Protein AF-A0A0N5C3X7-F1 (afdb_monomer)

Nearest PDB structures (foldseek):
  5a9j-assembly3_C  TM=7.047E-01  e=4.413E-10  Homo sapiens
  5a9j-assembly4_D  TM=6.965E-01  e=5.074E-10  Homo sapiens
  5a9j-assembly2_B  TM=6.766E-01  e=5.316E-10  Homo sapiens
  9bpa-assembly1_A  TM=6.816E-01  e=2.843E-09  Homo sapiens
  9asj-assembly1_A  TM=6.933E-01  e=7.217E-09  Homo sapiens

Solvent-accessible surface area (backbone atoms only — not comparable to full-atom values): 15913 Å² total; per-residue (Å²): 110,73,69,59,56,52,52,50,55,51,50,52,51,51,50,53,50,34,41,76,66,53,27,39,46,78,56,98,90,39,85,40,72,30,61,61,25,47,18,28,56,78,27,71,43,55,73,68,57,38,54,56,48,51,54,50,51,51,49,45,60,75,72,57,76,65,78,94,48,66,59,57,61,48,38,72,31,47,60,54,85,55,74,68,89,76,58,52,68,61,46,50,56,56,58,66,71,48,51,73,70,54,50,54,53,35,44,76,69,74,49,47,71,71,58,54,54,49,38,55,74,66,67,62,82,71,55,58,48,35,67,69,43,33,48,54,51,30,53,58,51,47,43,37,73,71,68,45,55,62,72,55,51,19,63,75,68,74,44,59,54,69,59,54,54,50,47,52,51,50,30,50,52,42,39,55,26,51,28,50,29,20,67,61,33,77,95,36,45,68,48,41,69,49,38,64,61,52,49,54,52,47,51,49,52,75,43,51,76,38,49,68,40,39,71,28,51,94,24,47,70,72,53,22,49,48,38,36,77,74,65,43,62,42,52,64,56,42,37,76,49,54,54,68,60,47,52,78,66,40,87,96,59,52,74,68,52,36,48,43,29,29,50,38,23,41,52,51,52,53,52,52,51,52,52,51,52,53,49,30,60,74,72,69,57,76,134

pLDDT: mean 89.76, std 6.51, range [54.19, 97.0]

Organism: Strongyloides papillosus (NCBI:txid174720)

Radius of gyration: 24.92 Å; Cα contacts (8 Å, |Δi|>4): 270; chains: 1; bounding box: 76×47×60 Å

Foldseek 3Di:
DVVVVVVVVVVVVVVVVCVVLQQWDADPNDIDGDLLVVLCVQLVHDSVRSVVLVVVLLLLVVVDDDPVDCLRVLLNLQDQQDFDFFPLVLLLVLLVPDDPVVQVSVVSVVDHSVVSVVCVVVVDGDDGNDSSRSNRLSSLVVCLLVVNDLVVSCVSGVHDSVSSLVSLVSSLSSLVSVLSSLVSPVSSVVSVPPSVVVSVSSVCSSCVQLVQLCPAPPDHPVNSVQCVVLPVSHLVSLLPDDLVSSVVRDPPDDSVRSVRRNVRSVVVVVVVVVVVVVVCVVVVNDD

Structure (mmCIF, N/CA/C/O backbone):
data_AF-A0A0N5C3X7-F1
#
_entry.id   AF-A0A0N5C3X7-F1
#
loop_
_atom_site.group_PDB
_atom_site.id
_atom_site.type_symbol
_atom_site.label_atom_id
_atom_site.label_alt_id
_atom_site.label_comp_id
_atom_site.label_asym_id
_atom_site.label_entity_id
_atom_site.label_seq_id
_atom_site.pdbx_PDB_ins_code
_atom_site.Cartn_x
_atom_site.Cartn_y
_atom_site.Cartn_z
_atom_site.occupancy
_atom_site.B_iso_or_equiv
_atom_site.auth_seq_id
_atom_site.auth_comp_id
_atom_site.auth_asym_id
_atom_site.auth_atom_id
_atom_site.pdbx_PDB_model_num
ATOM 1 N N . MET A 1 1 ? 37.872 -29.751 -5.710 1.00 60.94 1 MET A N 1
ATOM 2 C CA . MET A 1 1 ? 37.995 -29.228 -7.092 1.00 60.94 1 MET A CA 1
ATOM 3 C C . MET A 1 1 ? 36.645 -29.063 -7.779 1.00 60.94 1 MET A C 1
ATOM 5 O O . MET A 1 1 ? 36.337 -27.945 -8.155 1.00 60.94 1 MET A O 1
ATOM 9 N N . GLN A 1 2 ? 35.816 -30.106 -7.879 1.00 63.94 2 GLN A N 1
ATOM 10 C CA . GLN A 1 2 ? 34.543 -30.077 -8.627 1.00 63.94 2 GLN A CA 1
ATOM 11 C C . GLN A 1 2 ? 33.555 -28.980 -8.170 1.00 63.94 2 GLN A C 1
ATOM 13 O O . GLN A 1 2 ? 33.044 -28.237 -8.998 1.00 63.94 2 GLN A O 1
ATOM 18 N N . ARG A 1 3 ? 33.408 -28.774 -6.851 1.00 67.56 3 ARG A N 1
ATOM 19 C CA . ARG A 1 3 ? 32.608 -27.675 -6.269 1.00 67.56 3 ARG A CA 1
ATOM 20 C C . ARG A 1 3 ? 33.084 -26.266 -6.657 1.00 67.56 3 ARG A C 1
ATOM 22 O O . ARG A 1 3 ? 32.261 -25.381 -6.822 1.00 67.56 3 ARG A O 1
ATOM 29 N N . ASN A 1 4 ? 34.394 -26.049 -6.815 1.00 73.50 4 ASN A N 1
ATOM 30 C CA . ASN A 1 4 ? 34.924 -24.726 -7.176 1.00 73.50 4 ASN A CA 1
ATOM 31 C C . ASN A 1 4 ? 34.659 -24.393 -8.648 1.00 73.50 4 ASN A C 1
ATOM 33 O O . ASN A 1 4 ? 34.371 -23.245 -8.964 1.00 73.50 4 ASN A O 1
ATOM 37 N N . VAL A 1 5 ? 34.719 -25.392 -9.531 1.00 80.56 5 VAL A N 1
ATOM 38 C CA . VAL A 1 5 ? 34.397 -25.224 -10.957 1.00 80.56 5 VAL A CA 1
ATOM 39 C C . VAL A 1 5 ? 32.910 -24.912 -11.136 1.00 80.56 5 VAL A C 1
ATOM 41 O O . VAL A 1 5 ? 32.547 -24.016 -11.892 1.00 80.56 5 VAL A O 1
ATOM 44 N N . GLU A 1 6 ? 32.051 -25.595 -10.381 1.00 86.50 6 GLU A N 1
ATOM 45 C CA . GLU A 1 6 ? 30.610 -25.347 -10.388 1.00 86.50 6 GLU A CA 1
ATOM 46 C C . GLU A 1 6 ? 30.270 -23.935 -9.876 1.00 86.50 6 GLU A C 1
ATOM 48 O O . GLU A 1 6 ? 29.537 -23.206 -10.546 1.00 86.50 6 GLU A O 1
ATOM 53 N N . CYS A 1 7 ? 30.879 -23.496 -8.767 1.00 83.06 7 CYS A N 1
ATOM 54 C CA . CYS A 1 7 ? 30.717 -22.133 -8.248 1.00 83.06 7 CYS A CA 1
ATOM 55 C C . CYS A 1 7 ? 31.152 -21.053 -9.249 1.00 83.06 7 CYS A C 1
ATOM 57 O O . CYS A 1 7 ? 30.436 -20.069 -9.420 1.00 83.06 7 CYS A O 1
ATOM 59 N N . LEU A 1 8 ? 32.294 -21.230 -9.922 1.00 86.88 8 LEU A N 1
ATOM 60 C CA . LEU A 1 8 ? 32.767 -20.283 -10.938 1.00 86.88 8 LEU A CA 1
ATOM 61 C C . LEU A 1 8 ? 31.794 -20.207 -12.119 1.00 86.88 8 LEU A C 1
ATOM 63 O O . LEU A 1 8 ? 31.423 -19.112 -12.530 1.00 86.88 8 LEU A O 1
ATOM 67 N N . SER A 1 9 ? 31.289 -21.354 -12.582 1.00 90.88 9 SER A N 1
ATOM 68 C CA . SER A 1 9 ? 30.315 -21.395 -13.679 1.00 90.88 9 SER A CA 1
ATOM 69 C C . SER A 1 9 ? 28.987 -20.708 -13.331 1.00 90.88 9 SER A C 1
ATOM 71 O O . SER A 1 9 ? 28.362 -20.079 -14.185 1.00 90.88 9 SER A O 1
ATOM 73 N N . LEU A 1 10 ? 28.538 -20.809 -12.075 1.00 91.62 10 LEU A N 1
ATOM 74 C CA . LEU A 1 10 ? 27.331 -20.131 -11.598 1.00 91.62 10 LEU A CA 1
ATOM 75 C C . LEU A 1 10 ? 27.546 -18.623 -11.487 1.00 91.62 10 LEU A C 1
ATOM 77 O O . LEU A 1 10 ? 26.654 -17.852 -11.833 1.00 91.62 10 LEU A O 1
ATOM 81 N N . LEU A 1 11 ? 28.728 -18.208 -11.035 1.00 89.75 11 LEU A N 1
ATOM 82 C CA . LEU A 1 11 ? 29.096 -16.804 -10.907 1.00 89.75 11 LEU A CA 1
ATOM 83 C C . LEU A 1 11 ? 29.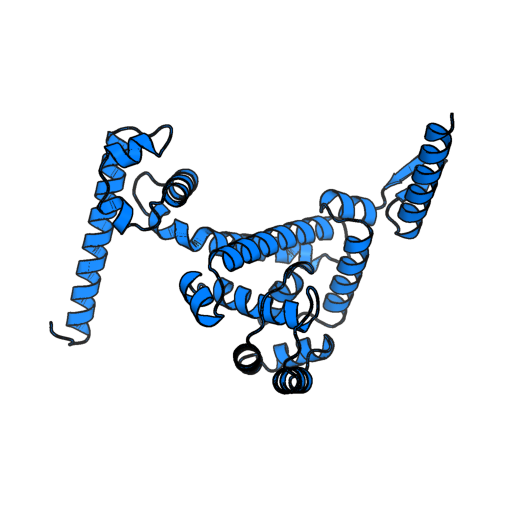193 -16.132 -12.283 1.00 89.75 11 LEU A C 1
ATOM 85 O O . LEU A 1 11 ? 28.641 -15.050 -12.467 1.00 89.75 11 LEU A O 1
ATOM 89 N N . GLU A 1 12 ? 29.797 -16.797 -13.269 1.00 89.00 12 GLU A N 1
ATOM 90 C CA . GLU A 1 12 ? 29.831 -16.333 -14.662 1.00 89.00 12 GLU A CA 1
ATOM 91 C C . GLU A 1 12 ? 28.422 -16.192 -15.248 1.00 89.00 12 GLU A C 1
ATOM 93 O O . GLU A 1 12 ? 28.085 -15.142 -15.792 1.00 89.00 12 GLU A O 1
ATOM 98 N N . LYS A 1 13 ? 27.555 -17.199 -15.064 1.00 91.88 13 LYS A N 1
ATOM 99 C CA . LYS A 1 13 ? 26.150 -17.130 -15.503 1.00 91.88 13 LYS A CA 1
ATOM 100 C C . LYS A 1 13 ? 25.384 -15.990 -14.832 1.00 91.88 13 LYS A C 1
ATOM 102 O O . LYS A 1 13 ? 24.610 -15.304 -15.496 1.00 91.88 13 LYS A O 1
ATOM 107 N N . ALA A 1 14 ? 25.590 -15.779 -13.533 1.00 90.19 14 ALA A N 1
ATOM 108 C CA . ALA A 1 14 ? 24.955 -14.690 -12.800 1.00 90.19 14 ALA A CA 1
ATOM 109 C C . ALA A 1 14 ? 25.432 -13.321 -13.308 1.00 90.19 14 ALA A C 1
ATOM 111 O O . ALA A 1 14 ? 24.609 -12.437 -13.529 1.00 90.19 14 ALA A O 1
ATOM 112 N N . LEU A 1 15 ? 26.735 -13.154 -13.554 1.00 89.75 15 LEU A N 1
ATOM 113 C CA . LEU A 1 15 ? 27.291 -11.922 -14.116 1.00 89.75 15 LEU A CA 1
ATOM 114 C C . LEU A 1 15 ? 26.764 -11.643 -15.524 1.00 89.75 15 LEU A C 1
ATOM 116 O O . LEU A 1 15 ? 26.370 -10.514 -15.802 1.00 89.75 15 LEU A O 1
ATOM 120 N N . GLU A 1 16 ? 26.717 -12.652 -16.394 1.00 91.12 16 GLU A N 1
ATOM 121 C CA . GLU A 1 16 ? 26.134 -12.515 -17.733 1.00 91.12 16 GLU A CA 1
ATOM 122 C C . GLU A 1 16 ? 24.650 -12.134 -17.662 1.00 91.12 16 GLU A C 1
ATOM 124 O O . GLU A 1 16 ? 24.213 -11.218 -18.358 1.00 91.12 16 GLU A O 1
ATOM 129 N N . SER A 1 17 ? 23.886 -12.739 -16.746 1.00 92.81 17 SER A N 1
ATOM 130 C CA . SER A 1 17 ? 22.488 -12.364 -16.511 1.00 92.81 17 SER A CA 1
ATOM 131 C C . SER A 1 17 ? 22.344 -10.919 -16.023 1.00 92.81 17 SER A C 1
ATOM 133 O O . SER A 1 17 ? 21.464 -10.200 -16.489 1.00 92.81 17 SER A O 1
ATOM 135 N N . LEU A 1 18 ? 23.196 -10.468 -15.097 1.00 93.62 18 LEU A N 1
ATOM 136 C CA . LEU A 1 18 ? 23.155 -9.099 -14.572 1.00 93.62 18 LEU A CA 1
ATOM 137 C C . LEU A 1 18 ? 23.529 -8.062 -15.638 1.00 93.62 18 LEU A C 1
ATOM 139 O O . LEU A 1 18 ? 22.908 -7.002 -15.689 1.00 93.62 18 LEU A O 1
ATOM 143 N N . LYS A 1 19 ? 24.493 -8.365 -16.514 1.00 92.50 19 LYS A N 1
ATOM 144 C CA . LYS A 1 19 ? 24.812 -7.513 -17.671 1.00 92.50 19 LYS A CA 1
ATOM 145 C C . LYS A 1 19 ? 23.649 -7.442 -18.654 1.00 92.50 19 LYS A C 1
ATOM 147 O O . LYS A 1 19 ? 23.278 -6.353 -19.078 1.00 92.50 19 LYS A O 1
ATOM 152 N N . ALA A 1 20 ? 23.059 -8.591 -18.996 1.00 92.88 20 ALA A N 1
ATOM 153 C CA . ALA A 1 20 ? 21.941 -8.669 -19.937 1.00 92.88 20 ALA A CA 1
ATOM 154 C C . ALA A 1 20 ? 20.712 -7.878 -19.459 1.00 92.88 20 ALA A C 1
ATOM 156 O O . ALA A 1 20 ? 19.933 -7.394 -20.274 1.00 92.88 20 ALA A O 1
ATOM 157 N N . GLN A 1 21 ? 20.557 -7.728 -18.143 1.00 93.62 21 GLN A N 1
ATOM 158 C CA . GLN A 1 21 ? 19.480 -6.967 -17.513 1.00 93.62 21 GLN A CA 1
ATOM 159 C C . GLN A 1 21 ? 19.862 -5.516 -17.163 1.00 93.62 21 GLN A C 1
ATOM 161 O O . GLN A 1 21 ? 19.141 -4.880 -16.399 1.00 93.62 21 GLN A O 1
ATOM 166 N N . ASP A 1 22 ? 20.985 -5.003 -17.682 1.00 93.75 22 ASP A N 1
ATOM 167 C CA . ASP A 1 22 ? 21.514 -3.652 -17.417 1.00 93.75 22 ASP A CA 1
ATOM 168 C C . ASP A 1 22 ? 21.670 -3.338 -15.917 1.00 93.75 22 ASP A C 1
ATOM 170 O O . ASP A 1 22 ? 21.462 -2.212 -15.480 1.00 93.75 22 ASP A O 1
ATOM 174 N N . MET A 1 23 ? 22.031 -4.330 -15.096 1.00 95.50 23 MET A N 1
ATOM 175 C CA . MET A 1 23 ? 22.273 -4.147 -13.656 1.00 95.50 23 MET A CA 1
ATOM 176 C C . MET A 1 23 ? 23.723 -3.735 -13.373 1.00 95.50 23 MET A C 1
ATOM 178 O O . MET A 1 23 ? 24.003 -2.973 -12.447 1.00 95.50 23 MET A O 1
ATOM 182 N N . VAL A 1 24 ? 24.661 -4.257 -14.169 1.00 94.75 24 VAL A N 1
ATOM 183 C CA . VAL A 1 24 ? 26.109 -4.071 -14.002 1.00 94.75 24 VAL A CA 1
ATOM 184 C C . VAL A 1 24 ? 26.749 -3.823 -15.366 1.00 94.75 24 VAL A C 1
ATOM 186 O O . VAL A 1 24 ? 26.396 -4.469 -16.351 1.00 94.75 24 VAL A O 1
ATOM 189 N N . LYS A 1 25 ? 27.725 -2.917 -15.412 1.00 92.88 25 LYS A N 1
ATOM 190 C CA . LYS A 1 25 ? 28.595 -2.639 -16.561 1.00 92.88 25 LYS A CA 1
ATOM 191 C C . LYS A 1 25 ? 30.037 -2.993 -16.210 1.00 92.88 25 LYS A C 1
ATOM 193 O O . LYS A 1 25 ? 30.426 -2.964 -15.045 1.00 92.88 25 LYS A O 1
ATOM 198 N N . ILE A 1 26 ? 30.826 -3.356 -17.220 1.00 89.44 26 ILE A N 1
ATOM 199 C CA . ILE A 1 26 ? 32.269 -3.558 -17.065 1.00 89.44 26 ILE A CA 1
ATOM 200 C C . ILE A 1 26 ? 32.983 -2.397 -17.744 1.00 89.44 26 ILE A C 1
ATOM 202 O O . ILE A 1 26 ? 32.866 -2.234 -18.955 1.00 89.44 26 ILE A O 1
ATOM 206 N N . GLU A 1 27 ? 33.762 -1.644 -16.975 1.00 89.88 27 GLU A N 1
ATOM 207 C CA . GLU A 1 27 ? 34.641 -0.591 -17.483 1.00 89.88 27 GLU A CA 1
ATOM 208 C C . GLU A 1 27 ? 36.067 -0.853 -16.996 1.00 89.88 27 GLU A C 1
ATOM 210 O O . GLU A 1 27 ? 36.300 -1.049 -15.805 1.00 89.88 27 GLU A O 1
ATOM 215 N N . ASN A 1 28 ? 37.036 -0.904 -17.918 1.00 88.75 28 ASN A N 1
ATOM 216 C CA . ASN A 1 28 ? 38.456 -1.145 -17.613 1.00 88.75 28 ASN A CA 1
ATOM 217 C C . ASN A 1 28 ? 38.721 -2.401 -16.751 1.00 88.75 28 ASN A C 1
ATOM 219 O O . ASN A 1 28 ? 39.620 -2.413 -15.914 1.00 88.75 28 ASN A O 1
ATOM 223 N N . GLY A 1 29 ? 37.923 -3.458 -16.933 1.00 84.31 29 GLY A N 1
ATOM 224 C CA . GLY A 1 29 ? 38.029 -4.694 -16.149 1.00 84.31 29 GLY A CA 1
ATOM 225 C C . GLY A 1 29 ? 37.441 -4.613 -14.734 1.00 84.31 29 GLY A C 1
ATOM 226 O O . GLY A 1 29 ? 37.519 -5.594 -13.998 1.00 84.31 29 GLY A O 1
ATOM 227 N N . MET A 1 30 ? 36.825 -3.489 -14.354 1.00 89.31 30 MET A N 1
ATOM 228 C CA . MET A 1 30 ? 36.107 -3.322 -13.090 1.00 89.31 30 MET A CA 1
ATOM 229 C C . MET A 1 30 ? 34.596 -3.443 -13.297 1.00 89.31 30 MET A C 1
ATOM 231 O O . MET A 1 30 ? 34.049 -2.946 -14.281 1.00 89.31 30 MET A O 1
ATOM 235 N N . PHE A 1 31 ? 33.915 -4.085 -12.348 1.00 88.81 31 PHE A N 1
ATOM 236 C CA . PHE A 1 31 ? 32.456 -4.168 -12.324 1.00 88.81 31 PHE A CA 1
ATOM 237 C C . PHE A 1 31 ? 31.875 -2.932 -11.640 1.00 88.81 31 PHE A C 1
ATOM 239 O O . PHE A 1 31 ? 32.143 -2.687 -10.464 1.00 88.81 31 PHE A O 1
ATOM 246 N N . LEU A 1 32 ? 31.057 -2.183 -12.370 1.00 93.31 32 LEU A N 1
ATOM 247 C CA . LEU A 1 32 ? 30.347 -1.005 -11.885 1.00 93.31 32 LEU A CA 1
ATOM 248 C C . LEU A 1 32 ? 28.843 -1.264 -11.952 1.00 93.31 32 LEU A C 1
ATOM 250 O O . LEU A 1 32 ? 28.351 -1.867 -12.905 1.00 93.31 32 LEU A O 1
ATOM 254 N N . HIS A 1 33 ? 28.093 -0.821 -10.949 1.00 93.56 33 HIS A N 1
ATOM 255 C CA . HIS A 1 33 ? 26.635 -0.853 -11.024 1.00 93.56 33 HIS A CA 1
ATOM 256 C C . HIS A 1 33 ? 26.143 0.222 -11.997 1.00 93.56 33 HIS A C 1
ATOM 258 O O . HIS A 1 33 ? 26.758 1.274 -12.160 1.00 93.56 33 HIS A O 1
ATOM 264 N N . THR A 1 34 ? 25.017 -0.040 -12.646 1.00 95.94 34 THR A N 1
ATOM 265 C CA . THR A 1 34 ? 24.292 0.987 -13.401 1.00 95.94 34 THR A CA 1
ATOM 266 C C . THR A 1 34 ? 23.342 1.734 -12.464 1.00 95.94 34 THR A C 1
ATOM 268 O O . THR A 1 34 ? 23.040 1.244 -11.375 1.00 95.94 34 THR A O 1
ATOM 271 N N . LEU A 1 35 ? 22.790 2.873 -12.901 1.00 95.62 35 LEU A N 1
ATOM 272 C CA . LEU A 1 35 ? 21.708 3.541 -12.161 1.00 95.62 35 LEU A CA 1
ATOM 273 C C . LEU A 1 35 ? 20.499 2.612 -11.963 1.00 95.62 35 LEU A C 1
ATOM 275 O O . LEU A 1 35 ? 19.873 2.615 -10.907 1.00 95.62 35 LEU A O 1
ATOM 279 N N . PHE A 1 36 ? 20.191 1.775 -12.959 1.00 96.44 36 PHE A N 1
ATOM 280 C CA . PHE A 1 36 ? 19.107 0.797 -12.876 1.00 96.44 36 PHE A CA 1
ATOM 281 C C . PHE A 1 36 ? 19.408 -0.334 -11.883 1.00 96.44 36 PHE A C 1
ATOM 283 O O . PHE A 1 36 ? 18.535 -0.730 -11.106 1.00 96.44 36 PHE A O 1
ATOM 290 N N . GLY A 1 37 ? 20.648 -0.822 -11.862 1.00 96.81 37 GLY A N 1
ATOM 291 C CA . GLY A 1 37 ? 21.122 -1.823 -10.912 1.00 96.81 37 GLY A CA 1
ATOM 292 C C . GLY A 1 37 ? 21.140 -1.304 -9.479 1.00 96.81 37 GLY A C 1
ATOM 293 O O . GLY A 1 37 ? 20.665 -1.989 -8.573 1.00 96.81 37 GLY A O 1
ATOM 294 N N . GLU A 1 38 ? 21.607 -0.073 -9.271 1.00 97.00 38 GLU A N 1
ATOM 295 C CA . GLU A 1 38 ? 21.568 0.591 -7.967 1.00 97.00 38 GLU A CA 1
ATOM 296 C C . GLU A 1 38 ? 20.126 0.807 -7.493 1.00 97.00 38 GLU A C 1
ATOM 298 O O . GLU A 1 38 ? 19.785 0.423 -6.373 1.00 97.00 38 GLU A O 1
ATOM 303 N N . ALA A 1 39 ? 19.246 1.317 -8.364 1.00 97.00 39 ALA A N 1
ATOM 304 C CA . ALA A 1 39 ? 17.818 1.463 -8.078 1.00 97.00 39 ALA A CA 1
ATOM 305 C C . ALA A 1 39 ? 17.178 0.134 -7.671 1.00 97.00 39 ALA A C 1
ATOM 307 O O . ALA A 1 39 ? 16.475 0.062 -6.659 1.00 97.00 39 ALA A O 1
ATOM 308 N N . THR A 1 40 ? 17.457 -0.931 -8.424 1.00 96.81 40 THR A N 1
ATOM 309 C CA . THR A 1 40 ? 16.975 -2.290 -8.147 1.00 96.81 40 THR A CA 1
ATOM 310 C C . THR A 1 40 ? 17.429 -2.772 -6.770 1.00 96.81 40 THR A C 1
ATOM 312 O O . THR A 1 40 ? 16.612 -3.272 -5.990 1.00 96.81 40 THR A O 1
ATOM 315 N N . PHE A 1 41 ? 18.707 -2.567 -6.443 1.00 96.19 41 PHE A N 1
ATOM 316 C CA . PHE A 1 41 ? 19.301 -2.966 -5.171 1.00 96.19 41 PHE A CA 1
ATOM 317 C C . PHE A 1 41 ? 18.716 -2.188 -3.982 1.00 96.19 41 PHE A C 1
ATOM 319 O O . PHE A 1 41 ? 18.215 -2.796 -3.034 1.00 96.19 41 PHE A O 1
ATOM 326 N N . VAL A 1 42 ? 18.699 -0.852 -4.040 1.00 96.12 42 VAL A N 1
ATOM 327 C CA . VAL A 1 42 ? 18.205 0.018 -2.952 1.00 96.12 42 VAL A CA 1
ATOM 328 C C . VAL A 1 42 ? 16.706 -0.188 -2.691 1.00 96.12 42 VAL A C 1
ATOM 330 O O . VAL A 1 42 ? 16.241 -0.128 -1.546 1.00 96.12 42 VAL A O 1
ATOM 333 N N . ALA A 1 43 ? 15.934 -0.479 -3.740 1.00 96.00 43 ALA A N 1
ATOM 334 C CA . ALA A 1 43 ? 14.512 -0.798 -3.645 1.00 96.00 43 ALA A CA 1
ATOM 335 C C . ALA A 1 43 ? 14.220 -2.261 -3.253 1.00 96.00 43 ALA A C 1
ATOM 337 O O . ALA A 1 43 ? 13.052 -2.640 -3.091 1.00 96.00 43 ALA A O 1
ATOM 338 N N . ASN A 1 44 ? 15.260 -3.081 -3.068 1.00 95.31 44 ASN A N 1
ATOM 339 C CA . ASN A 1 44 ? 15.162 -4.495 -2.719 1.00 95.31 44 ASN A CA 1
ATOM 340 C C . ASN A 1 44 ? 14.285 -5.285 -3.709 1.00 95.31 44 ASN A C 1
ATOM 342 O O . ASN A 1 44 ? 13.410 -6.052 -3.300 1.00 95.31 44 ASN A O 1
ATOM 346 N N . PHE A 1 45 ? 14.438 -5.053 -5.014 1.00 94.50 45 PHE A N 1
ATOM 347 C CA . PHE A 1 45 ? 13.806 -5.863 -6.059 1.00 94.50 45 PHE A CA 1
ATOM 348 C C . PHE A 1 45 ? 14.786 -6.917 -6.580 1.00 94.50 45 PHE A C 1
ATOM 350 O O . PHE A 1 45 ? 15.985 -6.678 -6.665 1.00 94.50 45 PHE A O 1
ATOM 357 N N . SER A 1 46 ? 14.277 -8.088 -6.972 1.00 93.75 46 SER A N 1
ATOM 358 C CA . SER A 1 46 ? 15.057 -8.985 -7.829 1.00 93.75 46 SER A CA 1
ATOM 359 C C . SER A 1 46 ? 15.203 -8.355 -9.223 1.00 93.75 46 SER A C 1
ATOM 361 O O . SER A 1 46 ? 14.233 -7.727 -9.667 1.00 93.75 46 SER A O 1
ATOM 363 N N . PRO A 1 47 ? 16.302 -8.609 -9.950 1.00 94.50 47 PRO A N 1
ATOM 364 C CA . PRO A 1 47 ? 16.511 -8.110 -11.310 1.00 94.50 47 PRO A CA 1
ATOM 365 C C . PRO A 1 47 ? 15.313 -8.314 -12.266 1.00 94.50 47 PRO A C 1
ATOM 367 O O . PRO A 1 47 ? 14.847 -7.359 -12.893 1.00 94.50 47 PRO A O 1
ATOM 370 N N . ASP A 1 48 ? 14.706 -9.507 -12.281 1.00 91.69 48 ASP A N 1
ATOM 371 C CA . ASP A 1 48 ? 13.543 -9.804 -13.136 1.00 91.69 48 ASP A CA 1
ATOM 372 C C . ASP A 1 48 ? 12.309 -8.965 -12.766 1.00 91.69 48 ASP A C 1
ATOM 374 O O . ASP A 1 48 ? 11.670 -8.342 -13.618 1.00 91.69 48 ASP A O 1
ATOM 378 N N . CYS A 1 49 ? 11.987 -8.900 -11.470 1.00 91.12 49 CYS A N 1
ATOM 379 C CA . CYS A 1 49 ? 10.886 -8.075 -10.971 1.00 91.12 49 CYS A CA 1
ATOM 380 C C . CYS A 1 49 ? 11.089 -6.587 -11.280 1.00 91.12 49 CYS A C 1
ATOM 382 O O . CYS A 1 49 ? 10.114 -5.915 -11.605 1.00 91.12 49 CYS A O 1
ATOM 384 N N . ALA A 1 50 ? 12.317 -6.067 -11.183 1.00 94.25 50 ALA A N 1
ATOM 385 C CA . ALA A 1 50 ? 12.610 -4.666 -11.476 1.00 94.25 50 ALA A CA 1
ATOM 386 C C . ALA A 1 50 ? 12.368 -4.331 -12.953 1.00 94.25 50 ALA A C 1
ATOM 388 O O . ALA A 1 50 ? 11.765 -3.302 -13.251 1.00 94.25 50 ALA A O 1
ATOM 389 N N . ASN A 1 51 ? 12.745 -5.224 -13.871 1.00 93.62 51 ASN A N 1
ATOM 390 C CA . ASN A 1 51 ? 12.475 -5.069 -15.303 1.00 93.62 51 ASN A CA 1
ATOM 391 C C . ASN A 1 51 ? 10.971 -5.044 -15.620 1.00 93.62 51 ASN A C 1
ATOM 393 O O . ASN A 1 51 ? 10.480 -4.144 -16.310 1.00 93.62 51 ASN A O 1
ATOM 397 N N . ILE A 1 52 ? 10.213 -5.999 -15.074 1.00 90.19 52 ILE A N 1
ATOM 398 C CA . ILE A 1 52 ? 8.754 -6.065 -15.261 1.00 90.19 52 ILE A CA 1
ATOM 399 C C . ILE A 1 52 ? 8.076 -4.836 -14.643 1.00 90.19 52 ILE A C 1
ATOM 401 O O . ILE A 1 52 ? 7.199 -4.226 -15.251 1.00 90.19 52 ILE A O 1
ATOM 405 N N . LEU A 1 53 ? 8.492 -4.443 -13.441 1.00 91.88 53 LEU A N 1
ATOM 406 C CA . LEU A 1 53 ? 7.961 -3.265 -12.771 1.00 91.88 53 LEU A CA 1
ATOM 407 C C . LEU A 1 53 ? 8.247 -2.002 -13.586 1.00 91.88 53 LEU A C 1
ATOM 409 O O . LEU A 1 53 ? 7.314 -1.268 -13.886 1.00 91.88 53 LEU A O 1
ATOM 413 N N . ASN A 1 54 ? 9.502 -1.761 -13.969 1.00 94.19 54 ASN A N 1
ATOM 414 C CA . ASN A 1 54 ? 9.898 -0.557 -14.694 1.00 94.19 54 ASN A CA 1
ATOM 415 C C . ASN A 1 54 ? 9.178 -0.439 -16.042 1.00 94.19 54 ASN A C 1
ATOM 417 O O . ASN A 1 54 ? 8.654 0.622 -16.368 1.00 94.19 54 ASN A O 1
ATOM 421 N N . SER A 1 55 ? 9.084 -1.536 -16.798 1.00 92.06 55 SER A N 1
ATOM 422 C CA . SER A 1 55 ? 8.346 -1.548 -18.068 1.00 92.06 55 SER A CA 1
ATOM 423 C C . SER A 1 55 ? 6.861 -1.216 -17.883 1.00 92.06 55 SER A C 1
ATOM 425 O O . SER A 1 55 ? 6.325 -0.401 -18.635 1.00 92.06 55 SER A O 1
ATOM 427 N N . ASN A 1 56 ? 6.209 -1.763 -16.852 1.00 89.25 56 ASN A N 1
ATOM 428 C CA . ASN A 1 56 ? 4.819 -1.436 -16.533 1.00 89.25 56 ASN A CA 1
ATOM 429 C C . ASN A 1 56 ? 4.657 0.021 -16.072 1.00 89.25 56 ASN A C 1
ATOM 431 O O . ASN A 1 56 ? 3.769 0.710 -16.566 1.00 89.25 56 ASN A O 1
ATOM 435 N N . LEU A 1 57 ? 5.535 0.519 -15.194 1.00 91.81 57 LEU A N 1
ATOM 436 C CA . LEU A 1 57 ? 5.505 1.910 -14.728 1.00 91.81 57 LEU A CA 1
ATOM 437 C C . LEU A 1 57 ? 5.664 2.890 -15.893 1.00 91.81 57 LEU A C 1
ATOM 439 O O . LEU A 1 57 ? 4.887 3.833 -16.012 1.00 91.81 57 LEU A O 1
ATOM 443 N N . LEU A 1 58 ? 6.629 2.657 -16.785 1.00 92.00 58 LEU A N 1
ATOM 444 C CA . LEU A 1 58 ? 6.836 3.508 -17.956 1.00 92.00 58 LEU A CA 1
ATOM 445 C C . LEU A 1 58 ? 5.666 3.433 -18.932 1.00 92.00 58 LEU A C 1
ATOM 447 O O . LEU A 1 58 ? 5.271 4.456 -19.487 1.00 92.00 58 LEU A O 1
ATOM 451 N N . LYS A 1 59 ? 5.077 2.249 -19.127 1.00 88.31 59 LYS A N 1
ATOM 452 C CA . LYS A 1 59 ? 3.872 2.099 -19.946 1.00 88.31 59 LYS A CA 1
ATOM 453 C C . LYS A 1 59 ? 2.710 2.915 -19.379 1.00 88.31 59 LYS A C 1
ATOM 455 O O . LYS A 1 59 ? 2.058 3.624 -20.147 1.00 88.31 59 LYS A O 1
ATOM 460 N N . ASP A 1 60 ? 2.478 2.847 -18.070 1.00 85.19 60 ASP A N 1
ATOM 461 C CA . ASP A 1 60 ? 1.408 3.587 -17.392 1.00 85.19 60 ASP A CA 1
ATOM 462 C C . ASP A 1 60 ? 1.645 5.106 -17.481 1.00 85.19 60 ASP A C 1
ATOM 464 O O . ASP A 1 60 ? 0.739 5.857 -17.846 1.00 85.19 60 ASP A O 1
ATOM 468 N N . LEU A 1 61 ? 2.881 5.561 -17.237 1.00 86.88 61 LEU A N 1
ATOM 469 C CA . LEU A 1 61 ? 3.261 6.975 -17.333 1.00 86.88 61 LEU A CA 1
ATOM 470 C C . LEU A 1 61 ? 3.114 7.521 -18.765 1.00 86.88 61 LEU A C 1
ATOM 472 O O . LEU A 1 61 ? 2.558 8.603 -18.951 1.00 86.88 61 LEU A O 1
ATOM 476 N N . ASN A 1 62 ? 3.540 6.762 -19.779 1.00 86.19 62 ASN A N 1
ATOM 477 C CA . ASN A 1 62 ? 3.469 7.173 -21.188 1.00 86.19 62 ASN A CA 1
ATOM 478 C C . ASN A 1 62 ? 2.050 7.095 -21.775 1.00 86.19 62 ASN A C 1
ATOM 480 O O . ASN A 1 62 ? 1.727 7.819 -22.714 1.00 86.19 62 ASN A O 1
ATOM 484 N N . SER A 1 63 ? 1.186 6.232 -21.234 1.00 81.69 63 SER A N 1
ATOM 485 C CA . SER A 1 63 ? -0.206 6.079 -21.695 1.00 81.69 63 SER A CA 1
ATOM 486 C C . SER A 1 63 ? -1.168 7.105 -21.076 1.00 81.69 63 SER A C 1
ATOM 488 O O . SER A 1 63 ? -2.346 7.166 -21.463 1.00 81.69 63 SER A O 1
ATOM 490 N N . GLY A 1 64 ? -0.658 7.920 -20.148 1.00 73.56 64 GLY A N 1
ATOM 491 C CA . GLY A 1 64 ? -1.370 8.963 -19.423 1.00 73.56 64 GLY A CA 1
ATOM 492 C C . GLY A 1 64 ? -1.810 8.513 -18.030 1.00 73.56 64 GLY A C 1
ATOM 493 O O . GLY A 1 64 ? -2.431 7.465 -17.860 1.00 73.56 64 GLY A O 1
ATOM 494 N N . VAL A 1 65 ? -1.541 9.358 -17.033 1.00 73.88 65 VAL A N 1
ATOM 495 C CA . VAL A 1 65 ? -1.949 9.143 -15.641 1.00 73.88 65 VAL A CA 1
ATOM 496 C C . VAL A 1 65 ? -3.188 9.974 -15.329 1.00 73.88 65 VAL A C 1
ATOM 498 O O . VAL A 1 65 ? -3.214 11.185 -15.542 1.00 73.88 65 VAL A O 1
ATOM 501 N N . VAL A 1 66 ? -4.224 9.329 -14.796 1.00 79.88 66 VAL A N 1
ATOM 502 C CA . VAL A 1 66 ? -5.414 10.013 -14.281 1.00 79.88 66 VAL A CA 1
ATOM 503 C C . VAL A 1 66 ? -5.136 10.511 -12.860 1.00 79.88 66 VAL A C 1
ATOM 505 O O . VAL A 1 66 ? -5.041 9.708 -11.938 1.00 79.88 66 VAL A O 1
ATOM 508 N N . PHE A 1 67 ? -5.016 11.832 -12.690 1.00 79.94 67 PHE A N 1
ATOM 509 C CA . PHE A 1 67 ? -4.826 12.489 -11.384 1.00 79.94 67 PHE A CA 1
ATOM 510 C C . PHE A 1 67 ? -6.117 13.044 -10.769 1.00 79.94 67 PHE A C 1
ATOM 512 O O . PHE A 1 67 ? -6.092 13.564 -9.656 1.00 79.94 67 PHE A O 1
ATOM 519 N N . SER A 1 68 ? -7.254 12.929 -11.464 1.00 81.56 68 SER A N 1
ATOM 520 C CA . SER A 1 68 ? -8.561 13.308 -10.907 1.00 81.56 68 SER A CA 1
ATOM 521 C C . SER A 1 68 ? -8.973 12.427 -9.722 1.00 81.56 68 SER A C 1
ATOM 523 O O . SER A 1 68 ? -9.824 12.822 -8.929 1.00 81.56 68 SER A O 1
ATOM 525 N N . SER A 1 69 ? -8.351 11.255 -9.569 1.00 85.00 69 SER A N 1
ATOM 526 C CA . SER A 1 69 ? -8.503 10.384 -8.410 1.00 85.00 69 SER A CA 1
ATOM 527 C C . SER A 1 69 ? -7.170 9.729 -8.029 1.00 85.00 69 SER A C 1
ATOM 529 O O . SER A 1 69 ? -6.206 9.723 -8.791 1.00 85.00 69 SER A O 1
ATOM 531 N N . HIS A 1 70 ? -7.112 9.151 -6.826 1.00 90.12 70 HIS A N 1
ATOM 532 C CA . HIS A 1 70 ? -5.950 8.381 -6.357 1.00 90.12 70 HIS A CA 1
ATOM 533 C C . HIS A 1 70 ? -5.981 6.921 -6.833 1.00 90.12 70 HIS A C 1
ATOM 535 O O . HIS A 1 70 ? -5.066 6.154 -6.539 1.00 90.12 70 HIS A O 1
ATOM 541 N N . PHE A 1 71 ? -7.036 6.530 -7.548 1.00 91.06 71 PHE A N 1
ATOM 542 C CA . PHE A 1 71 ? -7.319 5.147 -7.898 1.00 91.06 71 PHE A CA 1
ATOM 543 C C . PHE A 1 71 ? -6.229 4.534 -8.779 1.00 91.06 71 PHE A C 1
ATOM 545 O O . PHE A 1 71 ? -5.728 3.457 -8.462 1.00 91.06 71 PHE A O 1
ATOM 552 N N . HIS A 1 72 ? -5.810 5.238 -9.836 1.00 89.50 72 HIS A N 1
ATOM 553 C CA . HIS A 1 72 ? -4.750 4.749 -10.719 1.00 89.50 72 HIS A CA 1
ATOM 554 C C . HIS A 1 72 ? -3.451 4.526 -9.944 1.00 89.50 72 HIS A C 1
ATOM 556 O O . HIS A 1 72 ? -2.85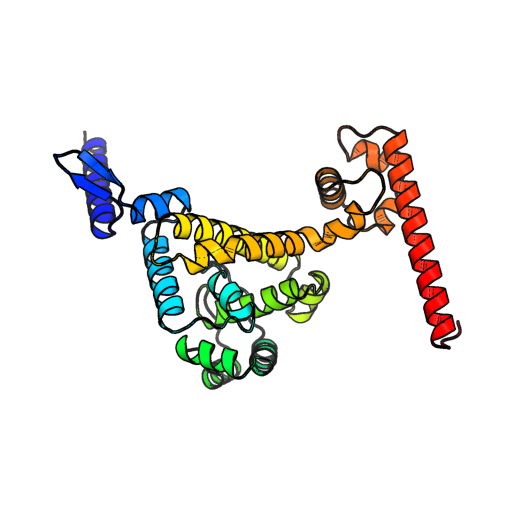8 3.455 -10.020 1.00 89.50 72 HIS A O 1
ATOM 562 N N . LEU A 1 73 ? -3.054 5.507 -9.132 1.00 90.56 73 LEU A N 1
ATOM 563 C CA . LEU A 1 73 ? -1.829 5.408 -8.352 1.00 90.56 73 LEU A CA 1
ATOM 564 C C . LEU A 1 73 ? -1.895 4.237 -7.362 1.00 90.56 73 LEU A C 1
ATOM 566 O O . LEU A 1 73 ? -0.941 3.476 -7.267 1.00 90.56 73 LEU A O 1
ATOM 570 N N . LEU A 1 74 ? -3.031 4.017 -6.692 1.00 93.25 74 LEU A N 1
ATOM 571 C CA . LEU A 1 74 ? -3.223 2.842 -5.834 1.00 93.25 74 LEU A CA 1
ATOM 572 C C . LEU A 1 74 ? -3.158 1.522 -6.615 1.00 93.25 74 LEU A C 1
ATOM 574 O O . LEU A 1 74 ? -2.540 0.577 -6.130 1.00 93.25 74 LEU A O 1
ATOM 578 N N . LEU A 1 75 ? -3.733 1.455 -7.820 1.00 92.94 75 LEU A N 1
ATOM 579 C CA . LEU A 1 75 ? -3.657 0.273 -8.685 1.00 92.94 75 LEU A CA 1
ATOM 580 C C . LEU A 1 75 ? -2.206 -0.057 -9.067 1.00 92.94 75 LEU A C 1
ATOM 582 O O . LEU A 1 75 ? -1.790 -1.217 -8.988 1.00 92.94 75 LEU A O 1
ATOM 586 N N . THR A 1 76 ? -1.411 0.956 -9.417 1.00 91.31 76 THR A N 1
ATOM 587 C CA . THR A 1 76 ? 0.019 0.804 -9.723 1.00 91.31 76 THR A CA 1
ATOM 588 C C . THR A 1 76 ? 0.798 0.221 -8.538 1.00 91.31 76 THR A C 1
ATOM 590 O O . THR A 1 76 ? 1.725 -0.564 -8.735 1.00 91.31 76 THR A O 1
ATOM 593 N N . LEU A 1 77 ? 0.387 0.537 -7.307 1.00 94.12 77 LEU A N 1
ATOM 594 C CA . LEU A 1 77 ? 1.035 0.093 -6.072 1.00 94.12 77 LEU A CA 1
ATOM 595 C C . LEU A 1 77 ? 0.681 -1.338 -5.639 1.00 94.12 77 LEU A C 1
ATOM 597 O O . LEU A 1 77 ? 1.316 -1.854 -4.719 1.00 94.12 77 LEU A O 1
ATOM 601 N N . ILE A 1 78 ? -0.299 -1.992 -6.274 1.00 94.62 78 ILE A N 1
ATOM 602 C CA . ILE A 1 78 ? -0.708 -3.352 -5.900 1.00 94.62 78 ILE A CA 1
ATOM 603 C C . ILE A 1 78 ? 0.379 -4.379 -6.273 1.00 94.62 78 ILE A C 1
ATOM 605 O O . ILE A 1 78 ? 0.674 -4.519 -7.468 1.00 94.62 78 ILE A O 1
ATOM 609 N N . PRO A 1 79 ? 0.924 -5.137 -5.296 1.00 92.69 79 PRO A N 1
ATOM 610 C CA . PRO A 1 79 ? 1.896 -6.205 -5.540 1.00 92.69 79 PRO A CA 1
ATOM 611 C C . PRO A 1 79 ? 1.350 -7.340 -6.416 1.00 92.69 79 PRO A C 1
ATOM 613 O O . PRO A 1 79 ? 0.155 -7.638 -6.410 1.00 92.69 79 PRO A O 1
ATOM 616 N N . TYR A 1 80 ? 2.241 -8.011 -7.147 1.00 89.94 80 TYR A N 1
ATOM 617 C CA . TYR A 1 80 ? 1.881 -9.064 -8.106 1.00 89.94 80 TYR A CA 1
ATOM 618 C C . TYR A 1 80 ? 1.707 -10.457 -7.470 1.00 89.94 80 TYR A C 1
ATOM 620 O O . TYR A 1 80 ? 1.157 -11.359 -8.093 1.00 89.94 80 TYR A O 1
ATOM 628 N N . ASP A 1 81 ? 2.152 -10.652 -6.232 1.00 90.25 81 ASP A N 1
ATOM 629 C CA . ASP A 1 81 ? 2.164 -11.934 -5.514 1.00 90.25 81 ASP A CA 1
ATOM 630 C C . ASP A 1 81 ? 0.946 -12.142 -4.590 1.00 90.25 81 ASP A C 1
ATOM 632 O O . ASP A 1 81 ? 0.740 -13.229 -4.026 1.00 90.25 81 ASP A O 1
ATOM 636 N N . ILE A 1 82 ? 0.101 -11.117 -4.467 1.00 92.06 82 ILE A N 1
ATOM 637 C CA . ILE A 1 82 ? -1.120 -11.142 -3.663 1.00 92.06 82 ILE A CA 1
ATOM 638 C C . ILE A 1 82 ? -2.285 -11.665 -4.506 1.00 92.06 82 ILE A C 1
ATOM 640 O O . ILE A 1 82 ? -2.461 -11.317 -5.674 1.00 92.06 82 ILE A O 1
ATOM 644 N N . GLY A 1 83 ? -3.102 -12.516 -3.891 1.00 91.81 83 GLY A N 1
ATOM 645 C CA . GLY A 1 83 ? -4.348 -12.995 -4.474 1.00 91.81 83 GLY A CA 1
ATOM 646 C C . GLY A 1 83 ? -5.408 -13.213 -3.411 1.00 91.81 83 GLY A C 1
ATOM 647 O O . GLY A 1 83 ? -5.093 -13.391 -2.233 1.00 91.81 83 GLY A O 1
ATOM 648 N N . SER A 1 84 ? -6.656 -13.206 -3.860 1.00 91.44 84 SER A N 1
ATOM 649 C CA . SER A 1 84 ? -7.850 -13.352 -3.035 1.00 91.44 84 SER A CA 1
ATOM 650 C C . SER A 1 84 ? -8.941 -14.079 -3.824 1.00 91.44 84 SER A C 1
ATOM 652 O O . SER A 1 84 ? -8.953 -13.966 -5.053 1.00 91.44 84 SER A O 1
ATOM 654 N N . PRO A 1 85 ? -9.873 -14.809 -3.188 1.00 90.00 85 PRO A N 1
ATOM 655 C CA . PRO A 1 85 ? -11.124 -15.152 -3.856 1.00 90.00 85 PRO A CA 1
ATOM 656 C C . PRO A 1 85 ? -11.836 -13.869 -4.318 1.00 90.00 85 PRO A C 1
ATOM 658 O O . PRO A 1 85 ? -12.023 -12.931 -3.544 1.00 90.00 85 PRO A O 1
ATOM 661 N N . ILE A 1 86 ? -12.209 -13.823 -5.598 1.00 89.62 86 ILE A N 1
ATOM 662 C CA . ILE A 1 86 ? -12.932 -12.689 -6.176 1.00 89.62 86 ILE A CA 1
ATOM 663 C C . ILE A 1 86 ? -14.430 -12.956 -6.075 1.00 89.62 86 ILE A C 1
ATOM 665 O O . ILE A 1 86 ? -14.920 -13.951 -6.612 1.00 89.62 86 ILE A O 1
ATOM 669 N N . ASN A 1 87 ? -15.155 -12.037 -5.436 1.00 90.94 87 ASN A N 1
ATOM 670 C CA . ASN A 1 87 ? -16.594 -11.920 -5.613 1.00 90.94 87 ASN A CA 1
ATOM 671 C C . ASN A 1 87 ? -16.840 -11.099 -6.886 1.00 90.94 87 ASN A C 1
ATOM 673 O O . ASN A 1 87 ? -16.654 -9.883 -6.899 1.00 90.94 87 ASN A O 1
ATOM 677 N N . TRP A 1 88 ? -17.188 -11.787 -7.972 1.00 90.00 88 TRP A N 1
ATOM 678 C CA . TRP A 1 88 ? -17.315 -11.182 -9.295 1.00 90.00 88 TRP A CA 1
ATOM 679 C C . TRP A 1 88 ? -18.518 -10.240 -9.428 1.00 90.00 88 TRP A C 1
ATOM 681 O O . TRP A 1 88 ? -18.424 -9.261 -10.166 1.00 90.00 88 TRP A O 1
ATOM 691 N N . ASP A 1 89 ? -19.603 -10.489 -8.694 1.00 90.19 89 ASP A N 1
ATOM 692 C CA . ASP A 1 89 ? -20.771 -9.602 -8.681 1.00 90.19 89 ASP A CA 1
ATOM 693 C C . ASP A 1 89 ? -20.407 -8.273 -8.005 1.00 90.19 89 ASP A C 1
ATOM 695 O O . ASP A 1 89 ? -20.569 -7.201 -8.588 1.00 90.19 89 ASP A O 1
ATOM 699 N N . LEU A 1 90 ? -19.768 -8.342 -6.829 1.00 92.88 90 LEU A N 1
ATOM 700 C CA . LEU A 1 90 ? -19.246 -7.156 -6.143 1.00 92.88 90 LEU A CA 1
ATOM 701 C C . LEU A 1 90 ? -18.189 -6.427 -6.983 1.00 92.88 90 LEU A C 1
ATOM 703 O O . LEU A 1 90 ? -18.178 -5.200 -7.031 1.00 92.88 90 LEU A O 1
ATOM 707 N N . PHE A 1 91 ? -17.297 -7.165 -7.652 1.00 92.75 91 PHE A N 1
ATOM 708 C CA . PHE A 1 91 ? -16.319 -6.581 -8.572 1.00 92.75 91 PHE A CA 1
ATOM 709 C C . PHE A 1 91 ? -17.025 -5.725 -9.622 1.00 92.75 91 PHE A C 1
ATOM 711 O O . PHE A 1 91 ? -16.614 -4.591 -9.873 1.00 92.75 91 PHE A O 1
ATOM 718 N N . HIS A 1 92 ? -18.067 -6.268 -10.254 1.00 92.88 92 HIS A N 1
ATOM 719 C CA . HIS A 1 92 ? -18.807 -5.576 -11.301 1.00 92.88 92 HIS A CA 1
ATOM 720 C C . HIS A 1 92 ? -19.513 -4.324 -10.776 1.00 92.88 92 HIS A C 1
ATOM 722 O O . HIS A 1 92 ? -19.431 -3.273 -11.416 1.00 92.88 92 HIS A O 1
ATOM 728 N N . ASP A 1 93 ? -20.105 -4.393 -9.584 1.00 94.12 93 ASP A N 1
ATOM 729 C CA . ASP A 1 93 ? -20.708 -3.237 -8.917 1.00 94.12 93 ASP A CA 1
ATOM 730 C C . ASP A 1 93 ? -19.684 -2.129 -8.626 1.00 94.12 93 ASP A C 1
ATOM 732 O O . ASP A 1 93 ? -19.952 -0.953 -8.884 1.00 94.12 93 ASP A O 1
ATOM 736 N N . GLU A 1 94 ? -18.493 -2.474 -8.128 1.00 94.94 94 GLU A N 1
ATOM 737 C CA . GLU A 1 94 ? -17.415 -1.501 -7.903 1.00 94.94 94 GLU A CA 1
ATOM 738 C C . GLU A 1 94 ? -16.885 -0.924 -9.222 1.00 94.94 94 GLU A C 1
ATOM 740 O O . GLU A 1 94 ? -16.701 0.289 -9.342 1.00 94.94 94 GLU A O 1
ATOM 745 N N . PHE A 1 95 ? -16.730 -1.754 -10.257 1.00 94.00 95 PHE A N 1
ATOM 746 C CA . PHE A 1 95 ? -16.332 -1.299 -11.588 1.00 94.00 95 PHE A CA 1
ATOM 747 C C . PHE A 1 95 ? -17.335 -0.295 -12.171 1.00 94.00 95 PHE A C 1
ATOM 749 O O . PHE A 1 95 ? -16.948 0.697 -12.791 1.00 94.00 95 PHE A O 1
ATOM 756 N N . ARG A 1 96 ? -18.638 -0.506 -11.957 1.00 93.88 96 ARG A N 1
ATOM 757 C CA . ARG A 1 96 ? -19.687 0.400 -12.442 1.00 93.88 96 ARG A CA 1
ATOM 758 C C . ARG A 1 96 ? -19.630 1.782 -11.800 1.00 93.88 96 ARG A C 1
ATOM 760 O O . ARG A 1 96 ? -19.935 2.748 -12.502 1.00 93.88 96 ARG A O 1
ATOM 767 N N . LYS A 1 97 ? -19.194 1.882 -10.541 1.00 93.31 97 LYS A N 1
ATOM 768 C CA . LYS A 1 97 ? -19.035 3.151 -9.804 1.00 93.31 97 LYS A CA 1
ATOM 769 C C . LYS A 1 97 ? -17.885 4.017 -10.320 1.00 93.31 97 LYS A C 1
ATOM 771 O O . LYS A 1 97 ? -17.868 5.213 -10.041 1.00 93.31 97 LYS A O 1
ATOM 776 N N . LEU A 1 98 ? -16.947 3.438 -11.071 1.00 92.38 98 LEU A N 1
ATOM 777 C CA . LEU A 1 98 ? -15.832 4.182 -11.649 1.00 92.38 98 LEU A CA 1
ATOM 778 C C . LEU A 1 98 ? -16.312 5.267 -12.619 1.00 92.38 98 LEU A C 1
ATOM 780 O O . LEU A 1 98 ? -17.236 5.067 -13.420 1.00 92.38 98 LEU A O 1
ATOM 784 N N . SER A 1 99 ? -15.618 6.401 -12.583 1.00 91.62 99 SER A N 1
ATOM 785 C CA . SER A 1 99 ? -15.811 7.508 -13.518 1.00 91.62 99 SER A CA 1
ATOM 786 C C . SER A 1 99 ? -15.488 7.098 -14.960 1.00 91.62 99 SER A C 1
ATOM 788 O O . SER A 1 99 ? -14.765 6.130 -15.217 1.00 91.62 99 SER A O 1
ATOM 790 N N . ALA A 1 100 ? -15.975 7.873 -15.934 1.00 90.38 100 ALA A N 1
ATOM 791 C CA . ALA A 1 100 ? -15.659 7.643 -17.346 1.00 90.38 100 ALA A CA 1
ATOM 792 C C . ALA A 1 100 ? -14.142 7.684 -17.616 1.00 90.38 100 ALA A C 1
ATOM 794 O O . ALA A 1 100 ? -13.632 6.864 -18.378 1.00 90.38 100 ALA A O 1
ATOM 795 N N . SER A 1 101 ? -13.409 8.581 -16.944 1.00 88.44 101 SER A N 1
ATOM 796 C CA . SER A 1 101 ? -11.945 8.665 -17.026 1.00 88.44 101 SER A CA 1
ATOM 797 C C . SER A 1 101 ? -11.245 7.414 -16.496 1.00 88.44 101 SER A C 1
ATOM 799 O O . SER A 1 101 ? -10.310 6.927 -17.128 1.00 88.44 101 SER A O 1
ATOM 801 N N . GLU A 1 102 ? -11.702 6.862 -15.370 1.00 90.38 102 GLU A N 1
ATOM 802 C CA . GLU A 1 102 ? -11.116 5.651 -14.780 1.00 90.38 102 GLU A CA 1
ATOM 803 C C . GLU A 1 102 ? -11.414 4.421 -15.640 1.00 90.38 102 GLU A C 1
ATOM 805 O O . GLU A 1 102 ? -10.513 3.637 -15.924 1.00 90.38 102 GLU A O 1
ATOM 810 N N . LYS A 1 103 ? -12.643 4.284 -16.153 1.00 90.69 103 LYS A N 1
ATOM 811 C CA . LYS A 1 103 ? -12.997 3.207 -17.093 1.00 90.69 103 LYS A CA 1
ATOM 812 C C . LYS A 1 103 ? -12.193 3.294 -18.391 1.00 90.69 103 LYS A C 1
ATOM 814 O O . LYS A 1 103 ? -11.704 2.277 -18.880 1.00 90.69 103 LYS A O 1
ATOM 819 N N . HIS A 1 104 ? -12.008 4.499 -18.932 1.00 88.12 104 HIS A N 1
ATOM 820 C CA . HIS A 1 104 ? -11.172 4.705 -20.114 1.00 88.12 104 HIS A CA 1
ATOM 821 C C . HIS A 1 104 ? -9.713 4.308 -19.848 1.00 88.12 104 HIS A C 1
ATOM 823 O O . HIS A 1 104 ? -9.104 3.617 -20.662 1.00 88.12 104 HIS A O 1
ATOM 829 N N . MET A 1 105 ? -9.163 4.672 -18.691 1.00 87.12 105 MET A N 1
ATOM 830 C CA . MET A 1 105 ? -7.824 4.252 -18.278 1.00 87.12 105 MET A CA 1
ATOM 831 C C . MET A 1 105 ? -7.711 2.721 -18.154 1.00 87.12 105 MET A C 1
ATOM 833 O O . MET A 1 105 ? -6.791 2.136 -18.722 1.00 87.12 105 MET A O 1
ATOM 837 N N . LEU A 1 106 ? -8.671 2.051 -17.508 1.00 89.38 106 LEU A N 1
ATOM 838 C CA . LEU A 1 106 ? -8.690 0.586 -17.400 1.00 89.38 106 LEU A CA 1
ATOM 839 C C . LEU A 1 106 ? -8.770 -0.110 -18.767 1.00 89.38 106 LEU A C 1
ATOM 841 O O . LEU A 1 106 ? -8.125 -1.140 -18.967 1.00 89.38 106 LEU A O 1
ATOM 845 N N . SER A 1 107 ? -9.471 0.484 -19.739 1.00 86.94 107 SER A N 1
ATOM 846 C CA . SER A 1 107 ? -9.524 -0.052 -21.104 1.00 86.94 107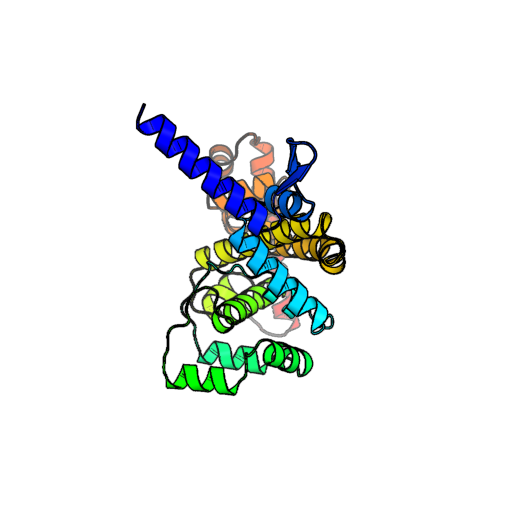 SER A CA 1
ATOM 847 C C . SER A 1 107 ? -8.141 -0.108 -21.773 1.00 86.94 107 SER A C 1
ATOM 849 O O . SER A 1 107 ? -7.847 -1.078 -22.469 1.00 86.94 107 SER A O 1
ATOM 851 N N . LYS A 1 108 ? -7.249 0.856 -21.485 1.00 81.56 108 LYS A N 1
ATOM 852 C CA . LYS A 1 108 ? -5.845 0.854 -21.950 1.00 81.56 108 LYS A CA 1
ATOM 853 C C . LYS A 1 108 ? -4.996 -0.228 -21.273 1.00 81.56 108 LYS A C 1
ATOM 855 O O . LYS A 1 108 ? -3.990 -0.667 -21.828 1.00 81.56 108 LYS A O 1
ATOM 860 N N . MET A 1 109 ? -5.410 -0.680 -20.089 1.00 78.12 109 MET A N 1
ATOM 861 C CA . MET A 1 109 ? -4.796 -1.795 -19.361 1.00 78.12 109 MET A CA 1
ATOM 862 C C . MET A 1 109 ? -5.401 -3.159 -19.734 1.00 78.12 109 MET A C 1
ATOM 864 O O . MET A 1 109 ? -5.135 -4.145 -19.048 1.00 78.12 109 MET A O 1
ATOM 868 N N . ASN A 1 110 ? -6.200 -3.232 -20.807 1.00 79.19 110 ASN A N 1
ATOM 869 C CA . ASN A 1 110 ? -6.930 -4.430 -21.235 1.00 79.19 110 ASN A CA 1
ATOM 870 C C . ASN A 1 110 ? -7.901 -4.970 -20.173 1.00 79.19 110 ASN A C 1
ATOM 872 O O . ASN A 1 110 ? -8.095 -6.179 -20.060 1.00 79.19 110 ASN A O 1
ATOM 876 N N . ILE A 1 111 ? -8.508 -4.082 -19.384 1.00 84.25 111 ILE A N 1
ATOM 877 C CA . ILE A 1 111 ? -9.595 -4.441 -18.478 1.00 84.25 111 ILE A CA 1
ATOM 878 C C . ILE A 1 111 ? -10.870 -3.766 -18.972 1.00 84.25 111 ILE A C 1
ATOM 880 O O . ILE A 1 111 ? -11.044 -2.555 -18.821 1.00 84.25 111 ILE A O 1
ATOM 884 N N . GLN A 1 112 ? -11.767 -4.554 -19.562 1.00 86.75 112 GLN A N 1
ATOM 885 C CA . GLN A 1 112 ? -13.066 -4.082 -20.035 1.00 86.75 112 GLN A CA 1
ATOM 886 C C . GLN A 1 112 ? -14.221 -4.731 -19.271 1.00 86.75 112 GLN A C 1
ATOM 888 O O . GLN A 1 112 ? -14.116 -5.855 -18.781 1.00 86.75 112 GLN A O 1
ATOM 893 N N . GLU A 1 113 ? -15.361 -4.038 -19.220 1.00 86.38 113 GLU A N 1
ATOM 894 C CA . GLU A 1 113 ? -16.573 -4.548 -18.565 1.00 86.38 113 GLU A CA 1
ATOM 895 C C . GLU A 1 113 ? -17.032 -5.882 -19.168 1.00 86.38 113 GLU A C 1
ATOM 897 O O . GLU A 1 113 ? -17.409 -6.796 -18.440 1.00 86.38 113 GLU A O 1
ATOM 902 N N . ALA A 1 114 ? -16.923 -6.029 -20.492 1.00 85.50 114 ALA A N 1
ATOM 903 C CA . ALA A 1 114 ? -17.266 -7.264 -21.191 1.00 85.50 114 ALA A CA 1
ATOM 904 C C . ALA A 1 114 ? -16.439 -8.466 -20.704 1.00 85.50 114 ALA A C 1
ATOM 906 O O . ALA A 1 114 ? -16.969 -9.571 -20.589 1.00 85.50 114 ALA A O 1
ATOM 907 N N . ASP A 1 115 ? -15.161 -8.261 -20.379 1.00 83.50 115 ASP A N 1
ATOM 908 C CA . ASP A 1 115 ? -14.308 -9.329 -19.859 1.00 83.50 115 ASP A CA 1
ATOM 909 C C . ASP A 1 115 ? -14.708 -9.708 -18.438 1.00 83.50 115 ASP A C 1
ATOM 911 O O . ASP A 1 115 ? -14.779 -10.894 -18.131 1.00 83.50 115 ASP A O 1
ATOM 915 N N . ILE A 1 116 ? -15.058 -8.729 -17.599 1.00 83.75 116 ILE A N 1
ATOM 916 C CA . ILE A 1 116 ? -15.583 -8.980 -16.249 1.00 83.75 116 ILE A CA 1
ATOM 917 C C . ILE A 1 116 ? -16.859 -9.827 -16.341 1.00 83.75 116 ILE 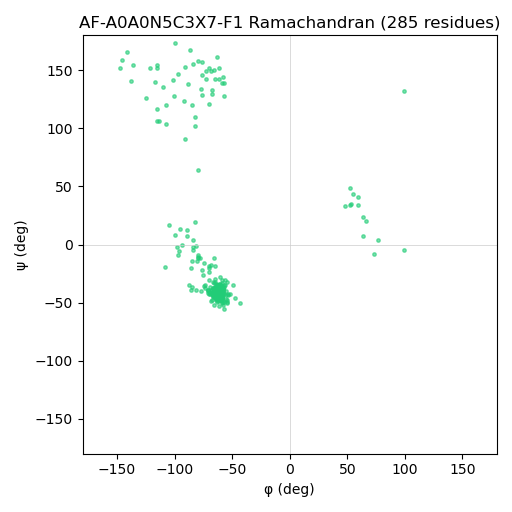A C 1
ATOM 919 O O . ILE A 1 116 ? -16.924 -10.885 -15.718 1.00 83.75 116 ILE A O 1
ATOM 923 N N . LEU A 1 117 ? -17.819 -9.439 -17.192 1.00 84.56 117 LEU A N 1
ATOM 924 C CA . LEU A 1 117 ? -19.076 -10.169 -17.421 1.00 84.56 117 LEU A CA 1
ATOM 925 C C . LEU A 1 117 ? -18.850 -11.617 -17.892 1.00 84.56 117 LEU A C 1
ATOM 927 O O . LEU A 1 117 ? -19.525 -12.550 -17.439 1.00 84.56 117 LEU A O 1
ATOM 931 N N . ARG A 1 118 ? -17.860 -11.830 -18.767 1.00 83.88 118 ARG A N 1
ATOM 932 C CA . ARG A 1 118 ? -17.448 -13.177 -19.191 1.00 83.88 118 ARG A CA 1
ATOM 933 C C . ARG A 1 118 ? -16.913 -14.001 -18.021 1.00 83.88 118 ARG A C 1
ATOM 935 O O . ARG A 1 118 ? -17.248 -15.180 -17.934 1.00 83.88 118 ARG A O 1
ATOM 942 N N . GLN A 1 119 ? -16.129 -13.411 -17.115 1.00 81.38 119 GLN A N 1
ATOM 943 C CA . GLN A 1 119 ? -15.615 -14.120 -15.936 1.00 81.38 119 GLN A CA 1
ATOM 944 C C . GLN A 1 119 ? -16.730 -14.524 -14.963 1.00 81.38 119 GLN A C 1
ATOM 946 O O . GLN A 1 119 ? -16.674 -15.635 -14.434 1.00 81.38 119 GLN A O 1
ATOM 951 N N . ILE A 1 120 ? -17.761 -13.683 -14.780 1.00 80.31 120 ILE A N 1
ATOM 952 C CA . ILE A 1 120 ? -18.945 -14.020 -13.961 1.00 80.31 120 ILE A CA 1
ATOM 953 C C . ILE A 1 120 ? -19.612 -15.283 -14.509 1.00 80.31 120 ILE A C 1
ATOM 955 O O . ILE A 1 120 ? -19.853 -16.247 -13.783 1.00 80.31 120 ILE A O 1
ATOM 959 N N . THR A 1 121 ? -19.833 -15.299 -15.825 1.00 79.62 121 THR A N 1
ATOM 960 C CA . THR A 1 121 ? -20.475 -16.419 -16.524 1.00 79.62 121 THR A CA 1
ATOM 961 C C . THR A 1 121 ? -19.617 -17.685 -16.455 1.00 79.62 121 THR A C 1
ATOM 963 O O . THR A 1 121 ? -20.122 -18.774 -16.195 1.00 79.62 121 THR A O 1
ATOM 966 N N . ALA A 1 122 ? -18.303 -17.545 -16.652 1.00 79.94 122 ALA A N 1
ATOM 967 C CA . ALA A 1 122 ? -17.359 -18.659 -16.682 1.00 79.94 122 ALA A CA 1
ATOM 968 C C . ALA A 1 122 ? -16.949 -19.177 -15.291 1.00 79.94 122 ALA A C 1
ATOM 970 O O . ALA A 1 122 ? -16.298 -20.219 -15.207 1.00 79.94 122 ALA A O 1
ATOM 971 N N . ARG A 1 123 ? -17.269 -18.454 -14.205 1.00 71.00 123 ARG A N 1
ATOM 972 C CA . ARG A 1 123 ? -16.837 -18.738 -12.819 1.00 71.00 123 ARG A CA 1
ATOM 973 C C . ARG A 1 123 ? -15.334 -19.025 -12.691 1.00 71.00 123 ARG A C 1
ATOM 975 O O . ARG A 1 123 ? -14.907 -19.836 -11.863 1.00 71.00 123 ARG A O 1
ATOM 982 N N . LYS A 1 124 ? -14.507 -18.385 -13.521 1.00 74.31 124 LYS A N 1
ATOM 983 C CA . LYS A 1 124 ? -13.065 -18.641 -13.527 1.00 74.31 124 LYS A CA 1
ATOM 984 C C . LYS A 1 124 ? -12.429 -18.030 -12.280 1.00 74.31 124 LYS A C 1
ATOM 986 O O . LYS A 1 124 ? -12.776 -16.929 -11.847 1.00 74.31 124 LYS A O 1
ATOM 991 N N . LYS A 1 125 ? -11.446 -18.734 -11.722 1.00 77.62 125 LYS A N 1
ATOM 992 C CA . LYS A 1 125 ? -10.566 -18.169 -10.697 1.00 77.62 125 LYS A CA 1
ATOM 993 C C . LYS A 1 125 ? -9.556 -17.245 -11.372 1.00 77.62 125 LYS A C 1
ATOM 995 O O . LYS A 1 125 ? -8.909 -17.645 -12.337 1.00 77.62 125 LYS A O 1
ATOM 1000 N N . ALA A 1 126 ? -9.429 -16.021 -10.869 1.00 82.31 126 ALA A N 1
ATOM 1001 C CA . ALA A 1 126 ? -8.357 -15.127 -11.282 1.00 82.31 126 ALA A CA 1
ATOM 1002 C C . ALA A 1 126 ? -7.048 -15.538 -10.597 1.00 82.31 126 ALA A C 1
ATOM 1004 O O . ALA A 1 126 ? -7.016 -15.793 -9.391 1.00 82.31 126 ALA A O 1
ATOM 1005 N N . GLU A 1 127 ? -5.970 -15.597 -11.369 1.00 86.25 127 GLU A N 1
ATOM 1006 C CA . GLU A 1 127 ? -4.636 -15.890 -10.852 1.00 86.25 127 GLU A CA 1
ATOM 1007 C C . GLU A 1 127 ? -4.006 -14.643 -10.219 1.00 86.25 127 GLU A C 1
ATOM 1009 O O . GLU A 1 127 ? -4.381 -13.500 -10.514 1.00 86.25 127 GLU A O 1
ATOM 1014 N N . LYS A 1 128 ? -3.029 -14.865 -9.337 1.00 88.44 128 LYS A N 1
ATOM 1015 C CA . LYS A 1 128 ? -2.243 -13.797 -8.707 1.00 88.44 128 LYS A CA 1
ATOM 1016 C C . LYS A 1 128 ? -1.545 -12.947 -9.767 1.00 88.44 128 LYS A C 1
ATOM 1018 O O . LYS A 1 128 ? -1.140 -13.455 -10.807 1.00 88.44 128 LYS A O 1
ATOM 1023 N N . GLY A 1 129 ? -1.446 -11.645 -9.517 1.00 83.62 129 GLY A N 1
ATOM 1024 C CA . GLY A 1 129 ? -0.751 -10.711 -10.408 1.00 83.62 129 GLY A CA 1
ATOM 1025 C C . GLY A 1 129 ? -1.471 -10.386 -11.719 1.00 83.62 129 GLY A C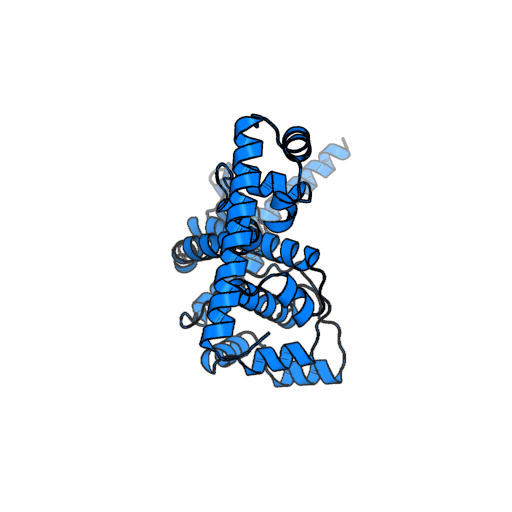 1
ATOM 1026 O O . GLY A 1 129 ? -1.055 -9.458 -12.412 1.00 83.62 129 GLY A O 1
ATOM 1027 N N . THR A 1 130 ? -2.572 -11.073 -12.045 1.00 88.25 130 THR A N 1
ATOM 1028 C CA . THR A 1 130 ? -3.379 -10.747 -13.227 1.00 88.25 130 THR A CA 1
ATOM 1029 C C . THR A 1 130 ? -4.033 -9.364 -13.092 1.00 88.25 130 THR A C 1
ATOM 1031 O O . THR A 1 130 ? -4.352 -8.945 -11.972 1.00 88.25 130 THR A O 1
ATOM 1034 N N . PRO A 1 131 ? -4.284 -8.645 -14.205 1.00 88.06 131 PRO A N 1
ATOM 1035 C CA . PRO A 1 131 ? -4.928 -7.332 -14.157 1.00 88.06 131 PRO A CA 1
ATOM 1036 C C . PRO A 1 131 ? -6.269 -7.318 -13.392 1.00 88.06 131 PRO A C 1
ATOM 1038 O O . PRO A 1 131 ? -6.440 -6.430 -12.555 1.00 88.06 131 PRO A O 1
ATOM 1041 N N . PRO A 1 132 ? -7.179 -8.309 -13.548 1.00 89.88 132 PRO A N 1
ATOM 1042 C CA . PRO A 1 132 ? -8.399 -8.376 -12.743 1.00 89.88 132 PRO A CA 1
ATOM 1043 C C . PRO A 1 132 ? -8.120 -8.546 -11.246 1.00 89.88 132 PRO A C 1
ATOM 1045 O O . PRO A 1 132 ? -8.725 -7.856 -10.434 1.00 89.88 132 PRO A O 1
ATOM 1048 N N . MET A 1 133 ? -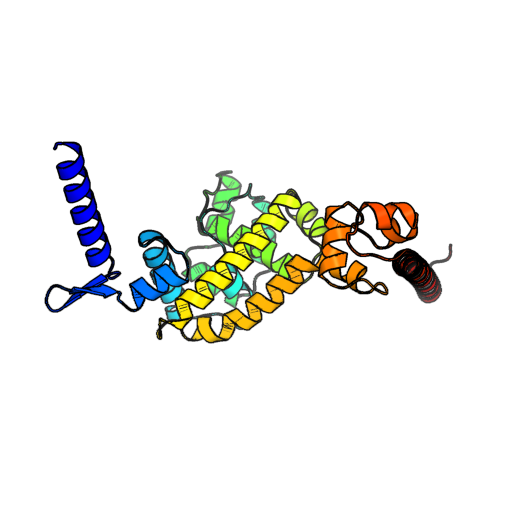7.172 -9.408 -10.860 1.00 92.12 133 MET A N 1
ATOM 1049 C CA . MET A 1 133 ? -6.829 -9.594 -9.445 1.00 92.12 133 MET A CA 1
ATOM 1050 C C . MET A 1 133 ? -6.307 -8.298 -8.820 1.00 92.12 133 MET A C 1
ATOM 1052 O O . MET A 1 133 ? -6.755 -7.898 -7.747 1.00 92.12 133 MET A O 1
ATOM 1056 N N . ARG A 1 134 ? -5.390 -7.613 -9.511 1.00 93.25 134 ARG A N 1
ATOM 1057 C CA . ARG A 1 134 ? -4.830 -6.341 -9.034 1.00 93.25 134 ARG A CA 1
ATOM 1058 C C . ARG A 1 134 ? -5.903 -5.260 -8.932 1.00 93.25 134 ARG A C 1
ATOM 1060 O O . ARG A 1 134 ? -5.924 -4.530 -7.946 1.00 93.25 134 ARG A O 1
ATOM 1067 N N . LEU A 1 135 ? -6.821 -5.206 -9.896 1.00 93.81 135 LEU A N 1
ATOM 1068 C CA . LEU A 1 135 ? -7.956 -4.288 -9.873 1.00 93.81 135 LEU A CA 1
ATOM 1069 C C . LEU A 1 135 ? -8.902 -4.559 -8.693 1.00 93.81 135 LEU A C 1
ATOM 1071 O O . LEU A 1 135 ? -9.277 -3.626 -7.988 1.00 93.81 135 LEU A O 1
ATOM 1075 N N . TYR A 1 136 ? -9.232 -5.822 -8.422 1.00 94.88 136 TYR A N 1
ATOM 1076 C CA . TYR A 1 136 ? -10.072 -6.174 -7.276 1.00 94.88 136 TYR A CA 1
ATOM 1077 C C . TYR A 1 136 ? -9.438 -5.735 -5.952 1.00 94.88 136 TYR A C 1
ATOM 1079 O O . TYR A 1 136 ? -10.094 -5.122 -5.113 1.00 94.88 136 TYR A O 1
ATOM 1087 N N . ILE A 1 137 ? -8.134 -5.977 -5.783 1.00 96.56 137 ILE A N 1
ATOM 1088 C CA . ILE A 1 137 ? -7.394 -5.525 -4.600 1.00 96.56 137 ILE A CA 1
ATOM 1089 C C . ILE A 1 137 ? -7.360 -3.990 -4.534 1.00 96.56 137 ILE A C 1
ATOM 1091 O O . ILE A 1 137 ? -7.494 -3.429 -3.447 1.00 96.56 137 ILE A O 1
ATOM 1095 N N . ALA A 1 138 ? -7.231 -3.296 -5.668 1.00 96.00 138 ALA A N 1
ATOM 1096 C CA . ALA A 1 138 ? -7.287 -1.837 -5.710 1.00 96.00 138 ALA A CA 1
ATOM 1097 C C . ALA A 1 138 ? -8.638 -1.281 -5.228 1.00 96.00 138 ALA A C 1
ATOM 1099 O O . ALA A 1 138 ? -8.631 -0.291 -4.499 1.00 96.00 138 ALA A O 1
ATOM 1100 N N . PHE A 1 139 ? -9.774 -1.929 -5.523 1.00 96.75 139 PHE A N 1
ATOM 1101 C CA . PHE A 1 139 ? -11.071 -1.535 -4.947 1.00 96.75 139 PHE A CA 1
ATOM 1102 C C . PHE A 1 139 ? -11.080 -1.652 -3.418 1.00 96.75 139 PHE A C 1
ATOM 1104 O O . PHE A 1 139 ? -11.470 -0.710 -2.727 1.00 96.75 139 PHE A O 1
ATOM 1111 N N . ILE A 1 140 ? -10.545 -2.753 -2.878 1.00 96.88 140 ILE A N 1
ATOM 1112 C CA . ILE A 1 140 ? -10.400 -2.951 -1.426 1.00 96.88 140 ILE A CA 1
ATOM 1113 C C . ILE A 1 140 ? -9.532 -1.837 -0.821 1.00 96.88 140 ILE A C 1
ATOM 1115 O O . ILE A 1 140 ? -9.887 -1.250 0.203 1.00 96.88 140 ILE A O 1
ATOM 1119 N N . MET A 1 141 ? -8.394 -1.523 -1.449 1.00 96.56 141 MET A N 1
ATOM 1120 C CA . MET A 1 141 ? -7.500 -0.460 -0.980 1.00 96.56 141 MET A CA 1
ATOM 1121 C C . MET A 1 141 ? -8.145 0.925 -1.089 1.00 96.56 141 MET A C 1
ATOM 1123 O O . MET A 1 141 ? -7.888 1.771 -0.236 1.00 96.56 141 MET A O 1
ATOM 1127 N N . MET A 1 142 ? -8.998 1.160 -2.088 1.00 95.75 142 MET A N 1
ATOM 1128 C CA . MET A 1 142 ? -9.712 2.425 -2.262 1.00 95.75 142 MET A CA 1
ATOM 1129 C C . MET A 1 142 ? -10.749 2.653 -1.153 1.00 95.75 142 MET A C 1
ATOM 1131 O O . MET A 1 142 ? -10.852 3.765 -0.636 1.00 95.75 142 MET A O 1
ATOM 1135 N N . ASP A 1 143 ? -11.464 1.611 -0.714 1.00 95.69 143 ASP A N 1
ATOM 1136 C CA . ASP A 1 143 ? -12.368 1.717 0.441 1.00 95.69 143 ASP A CA 1
ATOM 1137 C C . ASP A 1 143 ? -11.601 2.088 1.722 1.00 95.69 143 ASP A C 1
ATOM 1139 O O . ASP A 1 143 ? -12.014 2.977 2.470 1.00 95.69 143 ASP A O 1
ATOM 1143 N N . ILE A 1 144 ? -10.440 1.464 1.948 1.00 94.56 144 ILE A N 1
ATOM 1144 C CA . ILE A 1 144 ? -9.553 1.791 3.076 1.00 94.56 144 ILE A CA 1
ATOM 1145 C C . ILE A 1 144 ? -9.023 3.227 2.958 1.00 94.56 144 ILE A C 1
ATOM 1147 O O . ILE A 1 144 ? -9.013 3.975 3.938 1.00 94.56 144 ILE A O 1
ATOM 1151 N N . TRP A 1 145 ? -8.603 3.632 1.759 1.00 93.81 145 TRP A N 1
ATOM 1152 C CA . TRP A 1 145 ? -8.118 4.981 1.464 1.00 93.81 145 TRP A CA 1
ATOM 1153 C C . TRP A 1 145 ? -9.172 6.054 1.762 1.00 93.81 145 TRP A C 1
ATOM 1155 O O . TRP A 1 145 ? -8.844 7.124 2.284 1.00 93.81 145 TRP A O 1
ATOM 1165 N N . ASN A 1 146 ? -10.440 5.734 1.500 1.00 92.75 146 ASN A N 1
ATOM 1166 C CA . ASN A 1 146 ? -11.612 6.550 1.814 1.00 92.75 146 ASN A CA 1
ATOM 1167 C C . ASN A 1 146 ? -12.081 6.400 3.274 1.00 92.75 146 ASN A C 1
ATOM 1169 O O . ASN A 1 146 ? -13.209 6.753 3.607 1.00 92.75 146 ASN A O 1
ATOM 1173 N N . LYS A 1 147 ? -11.199 5.916 4.159 1.00 89.81 147 LYS A N 1
ATOM 1174 C CA . LYS A 1 147 ? -11.393 5.809 5.611 1.00 89.81 147 LYS A CA 1
ATOM 1175 C C . LYS A 1 147 ? -12.524 4.855 6.027 1.00 89.81 147 LYS A C 1
ATOM 1177 O O . LYS A 1 147 ? -13.025 4.954 7.147 1.00 89.81 147 LYS A O 1
ATOM 1182 N N . MET A 1 148 ? -12.893 3.883 5.186 1.00 91.94 148 MET A N 1
ATOM 1183 C CA . MET A 1 148 ? -13.770 2.793 5.617 1.00 91.94 148 MET A CA 1
ATOM 1184 C C . MET A 1 148 ? -13.035 1.908 6.643 1.00 91.94 148 MET A C 1
ATOM 1186 O O . MET A 1 148 ? -11.921 1.455 6.366 1.00 91.94 148 MET A O 1
ATOM 1190 N N . PRO A 1 149 ? -13.631 1.605 7.814 1.00 89.19 149 PRO A N 1
ATOM 1191 C CA . PRO A 1 149 ? -13.008 0.721 8.795 1.00 89.19 149 PRO A CA 1
ATOM 1192 C C . PRO A 1 149 ? -12.716 -0.665 8.212 1.00 89.19 149 PRO A C 1
ATOM 1194 O O . PRO A 1 149 ? -13.573 -1.248 7.544 1.00 89.19 149 PRO A O 1
ATOM 1197 N N . VAL A 1 150 ? -11.557 -1.248 8.536 1.00 91.00 150 VAL A N 1
ATOM 1198 C CA . VAL A 1 150 ? -11.137 -2.578 8.040 1.00 91.00 150 VAL A CA 1
ATOM 1199 C C . VAL A 1 150 ? -12.181 -3.657 8.334 1.00 91.00 150 VAL A C 1
ATOM 1201 O O . VAL A 1 150 ? -12.376 -4.573 7.541 1.00 91.00 150 VAL A O 1
ATOM 1204 N N . SER A 1 151 ? -12.916 -3.542 9.443 1.00 89.88 151 SER A N 1
ATOM 1205 C CA . SER A 1 151 ? -14.027 -4.441 9.760 1.00 89.88 151 SER A CA 1
ATOM 1206 C C . SER A 1 151 ? -15.178 -4.395 8.763 1.00 89.88 151 SER A C 1
ATOM 1208 O O . SER A 1 151 ? -15.824 -5.416 8.548 1.00 89.88 151 SER A O 1
ATOM 1210 N N . ASN A 1 152 ? -15.461 -3.223 8.202 1.00 93.19 152 ASN A N 1
ATOM 1211 C CA . ASN A 1 152 ? -16.554 -3.024 7.260 1.00 93.19 152 ASN A CA 1
ATOM 1212 C C . ASN A 1 152 ? -16.113 -3.476 5.872 1.00 93.19 152 ASN A C 1
ATOM 1214 O O . ASN A 1 152 ? -16.868 -4.172 5.204 1.00 93.19 152 ASN A O 1
ATOM 1218 N N . VAL A 1 153 ? -14.859 -3.194 5.505 1.00 96.00 153 VAL A N 1
ATOM 1219 C CA . VAL A 1 153 ? -14.235 -3.729 4.288 1.00 96.00 153 VAL A CA 1
ATOM 1220 C C . VAL A 1 153 ? -14.227 -5.264 4.324 1.00 96.00 153 VAL A C 1
ATOM 1222 O O . VAL A 1 153 ? -14.664 -5.902 3.374 1.00 96.00 153 VAL A O 1
ATOM 1225 N N . ALA A 1 154 ? -13.833 -5.871 5.448 1.00 95.19 154 ALA A N 1
ATOM 1226 C CA . ALA A 1 154 ? -13.868 -7.324 5.639 1.00 95.19 154 ALA A CA 1
ATOM 1227 C C . ALA A 1 154 ? -15.254 -7.928 5.397 1.00 95.19 154 ALA A C 1
ATOM 1229 O O . ALA A 1 154 ? -15.367 -8.944 4.721 1.00 95.19 154 ALA A O 1
ATOM 1230 N N . LYS A 1 155 ? -16.309 -7.280 5.903 1.00 96.25 155 LYS A N 1
ATOM 1231 C CA . LYS A 1 155 ? -17.692 -7.708 5.662 1.00 96.25 155 LYS A CA 1
ATOM 1232 C C . LYS A 1 155 ? -18.120 -7.493 4.208 1.00 96.25 155 LYS A C 1
ATOM 1234 O O . LYS A 1 155 ? -18.748 -8.376 3.645 1.00 96.25 155 LYS A O 1
ATOM 1239 N N . LYS A 1 156 ? -17.778 -6.346 3.607 1.00 96.38 156 LYS A N 1
ATOM 1240 C CA . LYS A 1 156 ? -18.143 -5.987 2.225 1.00 96.38 156 LYS A CA 1
ATOM 1241 C C . LYS A 1 156 ? -17.597 -7.001 1.220 1.00 96.38 156 LYS A C 1
ATOM 1243 O O . LYS A 1 156 ? -18.342 -7.447 0.360 1.00 96.38 156 LYS A O 1
ATOM 1248 N N . TYR A 1 157 ? -16.321 -7.365 1.343 1.00 95.81 157 TYR A N 1
ATOM 1249 C CA . TYR A 1 157 ? -15.650 -8.272 0.403 1.00 95.81 157 TYR A CA 1
ATOM 1250 C C . TYR A 1 157 ? -15.675 -9.746 0.828 1.00 95.81 157 TYR A C 1
ATOM 1252 O O . TYR A 1 157 ? -15.131 -10.575 0.104 1.00 95.81 157 TYR A O 1
ATOM 1260 N N . ASP A 1 158 ? -16.274 -10.065 1.980 1.00 95.44 158 ASP A N 1
ATOM 1261 C CA . ASP A 1 158 ? -16.247 -11.396 2.606 1.00 95.44 158 ASP A CA 1
ATOM 1262 C C . ASP A 1 158 ? -14.818 -11.954 2.774 1.00 95.44 158 ASP A C 1
ATOM 1264 O O . ASP A 1 158 ? -14.481 -13.074 2.395 1.00 95.44 158 ASP A O 1
ATOM 1268 N N . LEU A 1 159 ? -13.927 -11.120 3.321 1.00 95.62 159 LEU A N 1
ATOM 1269 C CA . LEU A 1 159 ? -12.513 -11.442 3.521 1.00 95.62 159 LEU A CA 1
ATOM 1270 C C . LEU A 1 159 ? -12.115 -11.335 4.989 1.00 95.62 159 LEU A C 1
ATOM 1272 O O . LEU A 1 159 ? -12.631 -10.531 5.764 1.00 95.62 159 LEU A O 1
ATOM 1276 N N . GLN A 1 160 ? -11.110 -12.117 5.376 1.00 94.69 160 GLN A N 1
ATOM 1277 C CA . GLN A 1 160 ? -10.571 -12.068 6.729 1.00 94.69 160 GLN A CA 1
ATOM 1278 C C . GLN A 1 160 ? -9.867 -10.729 6.993 1.00 94.69 160 GLN A C 1
ATOM 1280 O O . GLN A 1 160 ? -8.997 -10.312 6.228 1.00 94.69 160 GLN A O 1
ATOM 1285 N N . LYS A 1 161 ? -10.161 -10.093 8.137 1.00 91.00 161 LYS A N 1
ATOM 1286 C CA . LYS A 1 161 ? -9.528 -8.820 8.544 1.00 91.00 161 LYS A CA 1
ATOM 1287 C C . LYS A 1 161 ? -7.997 -8.877 8.499 1.00 91.00 161 LYS A C 1
ATOM 1289 O O . LYS A 1 161 ? -7.371 -7.949 8.000 1.00 91.00 161 LYS A O 1
ATOM 1294 N N . GLY A 1 162 ? -7.408 -9.978 8.973 1.00 91.06 162 GLY A N 1
ATOM 1295 C CA . GLY A 1 162 ? -5.954 -10.166 8.974 1.00 91.06 162 GLY A CA 1
ATOM 1296 C C . GLY A 1 162 ? -5.355 -10.190 7.566 1.00 91.06 162 GLY A C 1
ATOM 1297 O O . GLY A 1 162 ? -4.302 -9.604 7.338 1.00 91.06 162 GLY A O 1
ATOM 1298 N N . TRP A 1 163 ? -6.055 -10.780 6.591 1.00 95.06 163 TRP A N 1
ATOM 1299 C CA . TRP A 1 163 ? -5.622 -10.758 5.193 1.00 95.06 163 TRP A CA 1
ATOM 1300 C C . TRP A 1 163 ? -5.626 -9.333 4.627 1.00 95.06 163 TRP A C 1
ATOM 1302 O O . TRP A 1 163 ? -4.674 -8.935 3.959 1.00 95.06 163 TRP A O 1
ATOM 1312 N N . ILE A 1 164 ? -6.650 -8.535 4.946 1.00 95.19 164 ILE A N 1
ATOM 1313 C CA . ILE A 1 164 ? -6.747 -7.135 4.503 1.00 95.19 164 ILE A CA 1
ATOM 1314 C C . ILE A 1 164 ? -5.630 -6.290 5.122 1.00 95.19 164 ILE A C 1
ATOM 1316 O O . ILE A 1 164 ? -4.981 -5.524 4.415 1.00 95.19 164 ILE A O 1
ATOM 1320 N N . GLN A 1 165 ? -5.364 -6.458 6.421 1.00 92.06 165 GLN A N 1
ATOM 1321 C CA . GLN A 1 165 ? -4.274 -5.766 7.118 1.00 92.06 165 GLN A CA 1
ATOM 1322 C C . GLN A 1 165 ? -2.904 -6.133 6.534 1.00 92.06 165 GLN A C 1
ATOM 1324 O O . GLN A 1 165 ? -2.088 -5.246 6.280 1.00 92.06 165 GLN A O 1
ATOM 1329 N N . ASN A 1 166 ? -2.669 -7.420 6.264 1.00 94.19 166 ASN A N 1
ATOM 1330 C CA . ASN A 1 166 ? -1.443 -7.886 5.616 1.00 94.19 166 ASN A CA 1
ATOM 1331 C C . ASN A 1 166 ? -1.314 -7.331 4.194 1.00 94.19 166 ASN A C 1
ATOM 1333 O O . ASN A 1 166 ? -0.240 -6.884 3.805 1.00 94.19 166 ASN A O 1
ATOM 1337 N N . THR A 1 167 ? -2.409 -7.294 3.438 1.00 96.06 167 THR A N 1
ATOM 1338 C CA . THR A 1 167 ? -2.430 -6.731 2.083 1.00 96.06 167 THR A CA 1
ATOM 1339 C C . THR A 1 167 ? -2.113 -5.239 2.103 1.00 96.06 167 THR A C 1
ATOM 1341 O O . THR A 1 167 ? -1.239 -4.799 1.363 1.00 96.06 167 THR A O 1
ATOM 1344 N N . LEU A 1 168 ? -2.739 -4.469 2.997 1.00 95.19 168 LEU A N 1
ATOM 1345 C CA . LEU A 1 168 ? -2.439 -3.049 3.187 1.00 95.19 168 LEU A CA 1
ATOM 1346 C C . LEU A 1 168 ? -0.966 -2.836 3.559 1.00 95.19 168 LEU A C 1
ATOM 1348 O O . LEU A 1 168 ? -0.310 -1.963 2.999 1.00 95.19 168 LEU A O 1
ATOM 1352 N N . GLN A 1 169 ? -0.419 -3.666 4.452 1.00 93.94 169 GLN A N 1
ATOM 1353 C CA . GLN A 1 169 ? 0.999 -3.630 4.809 1.00 93.94 169 GLN A CA 1
ATOM 1354 C C . GLN A 1 169 ? 1.908 -3.885 3.598 1.00 93.94 169 GLN A C 1
ATOM 1356 O O . GLN A 1 169 ? 2.896 -3.167 3.415 1.00 93.94 169 GLN A O 1
ATOM 1361 N N . SER A 1 170 ? 1.581 -4.876 2.769 1.00 95.50 170 SER A N 1
ATOM 1362 C CA . SER A 1 170 ? 2.327 -5.182 1.549 1.00 95.50 170 SER A CA 1
ATOM 1363 C C . SER A 1 170 ? 2.235 -4.058 0.518 1.00 95.50 170 SER A C 1
ATOM 1365 O O . SER A 1 170 ? 3.251 -3.711 -0.078 1.00 95.50 170 SER A O 1
ATOM 1367 N N . VAL A 1 171 ? 1.069 -3.426 0.351 1.00 96.50 171 VAL A N 1
ATOM 1368 C CA . VAL A 1 171 ? 0.890 -2.256 -0.530 1.00 96.50 171 VAL A CA 1
ATOM 1369 C C . VAL A 1 171 ? 1.723 -1.068 -0.035 1.00 96.50 171 VAL A C 1
ATOM 1371 O O . VAL A 1 171 ? 2.431 -0.453 -0.830 1.00 96.50 171 VAL A O 1
ATOM 1374 N N . CYS A 1 172 ? 1.733 -0.780 1.274 1.00 95.50 172 CYS A N 1
ATOM 1375 C CA . CYS A 1 172 ? 2.604 0.251 1.854 1.00 95.50 172 CYS A CA 1
ATOM 1376 C C . CYS A 1 172 ? 4.089 -0.032 1.582 1.00 95.50 172 CYS A C 1
ATOM 1378 O O . CYS A 1 172 ? 4.837 0.869 1.202 1.00 95.50 172 CYS A O 1
ATOM 1380 N N . SER A 1 173 ? 4.521 -1.284 1.773 1.00 95.44 173 SER A N 1
ATOM 1381 C CA . SER A 1 173 ? 5.907 -1.692 1.528 1.00 95.44 173 SER A CA 1
ATOM 1382 C C . SER A 1 173 ? 6.275 -1.577 0.048 1.00 95.44 173 SER A C 1
ATOM 1384 O O . SER A 1 173 ? 7.328 -1.035 -0.283 1.00 95.44 173 SER A O 1
ATOM 1386 N N . GLN A 1 174 ? 5.393 -2.012 -0.853 1.00 95.25 174 GLN A N 1
ATOM 1387 C CA . GLN A 1 174 ? 5.582 -1.888 -2.295 1.00 95.25 174 GLN A CA 1
ATOM 1388 C C . GLN A 1 174 ? 5.677 -0.421 -2.726 1.00 95.25 174 GLN A C 1
ATOM 1390 O O . GLN A 1 174 ? 6.565 -0.084 -3.502 1.00 95.25 174 GLN A O 1
ATOM 1395 N N . ALA A 1 175 ? 4.844 0.464 -2.174 1.00 96.25 175 ALA A N 1
ATOM 1396 C CA . ALA A 1 175 ? 4.913 1.900 -2.437 1.00 96.25 175 ALA A CA 1
ATOM 1397 C C . ALA A 1 175 ? 6.254 2.515 -2.026 1.00 96.25 175 ALA A C 1
ATOM 1399 O O . ALA A 1 175 ? 6.850 3.251 -2.807 1.00 96.25 175 ALA A O 1
ATOM 1400 N N . GLN A 1 176 ? 6.772 2.161 -0.848 1.00 96.19 176 GLN A N 1
ATOM 1401 C CA . GLN A 1 176 ? 8.093 2.607 -0.391 1.00 96.19 176 GLN A CA 1
ATOM 1402 C C . GLN A 1 176 ? 9.225 2.092 -1.286 1.00 96.19 176 GLN A C 1
ATOM 1404 O O . GLN A 1 176 ? 10.168 2.826 -1.577 1.00 96.19 176 GLN A O 1
ATOM 1409 N N . ARG A 1 177 ? 9.134 0.840 -1.747 1.00 96.25 177 ARG A N 1
ATOM 1410 C CA . ARG A 1 177 ? 10.110 0.263 -2.681 1.00 96.25 177 ARG A CA 1
ATOM 1411 C C . ARG A 1 177 ? 10.070 0.974 -4.031 1.00 96.25 177 ARG A C 1
ATOM 1413 O O . ARG A 1 177 ? 11.120 1.346 -4.534 1.00 96.25 177 ARG A O 1
ATOM 1420 N N . ILE A 1 178 ? 8.880 1.229 -4.583 1.00 96.44 178 ILE A N 1
ATOM 1421 C CA . ILE A 1 178 ? 8.718 1.973 -5.843 1.00 96.44 178 ILE A CA 1
ATOM 1422 C C . ILE A 1 178 ? 9.219 3.417 -5.696 1.00 96.44 178 ILE A C 1
ATOM 1424 O O . ILE A 1 178 ? 9.890 3.908 -6.597 1.00 96.44 178 ILE A O 1
ATOM 1428 N N . GLN A 1 179 ? 8.964 4.082 -4.564 1.00 96.44 179 GLN A N 1
ATOM 1429 C CA . GLN A 1 179 ? 9.503 5.418 -4.293 1.00 96.44 179 GLN A CA 1
ATOM 1430 C C . GLN A 1 179 ? 11.034 5.412 -4.374 1.00 96.44 179 GLN A C 1
ATOM 1432 O O . GLN A 1 179 ? 11.592 6.147 -5.184 1.00 96.44 179 GLN A O 1
ATOM 1437 N N . ARG A 1 180 ? 11.703 4.543 -3.603 1.00 96.56 180 ARG A N 1
ATOM 1438 C CA . ARG A 1 180 ? 13.171 4.410 -3.622 1.00 96.56 180 ARG A CA 1
ATOM 1439 C C . ARG A 1 180 ? 13.705 4.074 -5.011 1.00 96.56 180 ARG A C 1
ATOM 1441 O O . ARG A 1 180 ? 14.696 4.639 -5.447 1.00 96.56 180 ARG A O 1
ATOM 1448 N N . PHE A 1 181 ? 13.016 3.188 -5.726 1.00 96.75 181 PHE A N 1
ATOM 1449 C CA . PHE A 1 181 ? 13.359 2.831 -7.099 1.00 96.75 181 PHE A CA 1
ATOM 1450 C C . PHE A 1 181 ? 13.309 4.049 -8.034 1.00 96.75 181 PHE A C 1
ATOM 1452 O O . PHE A 1 181 ? 14.212 4.261 -8.837 1.00 96.75 181 PHE A O 1
ATOM 1459 N N . SER A 1 182 ? 12.277 4.885 -7.897 1.00 96.00 182 SER A N 1
ATOM 1460 C CA . SER A 1 182 ? 12.099 6.094 -8.710 1.00 96.00 182 SER A CA 1
ATOM 1461 C C . SER A 1 182 ? 13.039 7.249 -8.345 1.00 96.00 182 SER A C 1
ATOM 1463 O O . SER A 1 182 ? 13.183 8.184 -9.126 1.00 96.00 182 SER A O 1
ATOM 1465 N N . GLU A 1 183 ? 13.695 7.221 -7.180 1.00 95.69 183 GLU A N 1
ATOM 1466 C CA . GLU A 1 183 ? 14.585 8.309 -6.748 1.00 95.69 183 GLU A CA 1
ATOM 1467 C C . GLU A 1 183 ? 15.834 8.436 -7.625 1.00 95.69 183 GLU A C 1
ATOM 1469 O O . GLU A 1 183 ? 16.303 9.563 -7.832 1.00 95.69 183 GLU A O 1
ATOM 1474 N N . LEU A 1 184 ? 16.311 7.300 -8.145 1.00 93.94 184 LEU A N 1
ATOM 1475 C CA . LEU A 1 184 ? 17.516 7.153 -8.966 1.00 93.94 184 LEU A CA 1
ATOM 1476 C C . LEU A 1 184 ? 17.233 7.136 -10.480 1.00 93.94 184 LEU A C 1
ATOM 1478 O O . LEU A 1 184 ? 18.164 7.191 -11.279 1.00 93.94 184 LEU A O 1
ATOM 1482 N N . LEU A 1 185 ? 15.960 7.069 -10.887 1.00 94.38 185 LEU A N 1
ATOM 1483 C CA . LEU A 1 185 ? 15.540 6.957 -12.286 1.00 94.38 185 LEU A CA 1
ATOM 1484 C C . LEU A 1 185 ? 14.759 8.207 -12.717 1.00 94.38 185 LEU A C 1
ATOM 1486 O O . LEU A 1 185 ? 13.604 8.397 -12.339 1.00 94.38 185 LEU A O 1
ATOM 1490 N N . GLU A 1 186 ? 15.380 9.067 -13.529 1.00 91.00 186 GLU A N 1
ATOM 1491 C CA . GLU A 1 186 ? 14.813 10.372 -13.919 1.00 91.00 186 GLU A CA 1
ATOM 1492 C C . GLU A 1 186 ? 13.486 10.265 -14.682 1.00 91.00 186 GLU A C 1
ATOM 1494 O O . GLU A 1 186 ? 12.573 11.068 -14.489 1.00 91.00 186 GLU A O 1
ATOM 1499 N N . ASN A 1 187 ? 13.333 9.234 -15.509 1.00 91.94 187 ASN A N 1
ATOM 1500 C CA . ASN A 1 187 ? 12.097 8.948 -16.241 1.00 91.94 187 ASN A CA 1
ATOM 1501 C C . ASN A 1 187 ? 10.914 8.570 -15.327 1.00 91.94 187 ASN A C 1
ATOM 1503 O O . ASN A 1 187 ? 9.772 8.560 -15.785 1.00 91.94 187 ASN A O 1
ATOM 1507 N N . LEU A 1 188 ? 11.163 8.300 -14.041 1.00 94.56 188 LEU A N 1
ATOM 1508 C CA . LEU A 1 188 ? 10.148 8.030 -13.023 1.00 94.56 188 LEU A CA 1
ATOM 1509 C C . LEU A 1 188 ? 9.931 9.216 -12.066 1.00 94.56 188 LEU A C 1
ATOM 1511 O O . LEU A 1 188 ? 9.314 9.045 -11.010 1.00 94.56 188 LEU A O 1
ATOM 1515 N N . TRP A 1 189 ? 10.373 10.428 -12.430 1.00 93.38 189 TRP A N 1
ATOM 1516 C CA . TRP A 1 189 ? 10.240 11.627 -11.593 1.00 93.38 189 TRP A CA 1
ATOM 1517 C C . TRP A 1 189 ? 8.829 11.884 -11.023 1.00 93.38 189 TRP A C 1
ATOM 1519 O O . TRP A 1 189 ? 8.760 12.332 -9.874 1.00 93.38 189 TRP A O 1
ATOM 1529 N N . PRO A 1 190 ? 7.693 11.591 -11.708 1.00 92.44 190 PRO A N 1
ATOM 1530 C CA . PRO A 1 190 ? 6.383 11.837 -11.109 1.00 92.44 190 PRO A CA 1
ATOM 1531 C C . PRO A 1 190 ? 6.171 10.970 -9.866 1.00 92.44 190 PRO A C 1
ATOM 1533 O O . PRO A 1 190 ? 5.656 11.442 -8.856 1.00 92.44 190 PRO A O 1
ATOM 1536 N N . LEU A 1 191 ? 6.620 9.712 -9.903 1.00 93.44 191 LEU A N 1
ATOM 1537 C CA . LEU A 1 191 ? 6.498 8.783 -8.780 1.00 93.44 191 LEU A CA 1
ATOM 1538 C C . LEU A 1 191 ? 7.377 9.222 -7.606 1.00 93.44 191 LEU A C 1
ATOM 1540 O O . LEU A 1 191 ? 6.912 9.201 -6.466 1.00 93.44 191 LEU A O 1
ATOM 1544 N N . LYS A 1 192 ? 8.586 9.720 -7.892 1.00 94.12 192 LYS A N 1
ATOM 1545 C CA . LYS A 1 192 ? 9.497 10.296 -6.893 1.00 94.12 192 LYS A CA 1
ATOM 1546 C C . LYS A 1 192 ? 8.840 11.432 -6.100 1.00 94.12 192 LYS A C 1
ATOM 1548 O O . LYS A 1 192 ? 9.028 11.519 -4.890 1.00 94.12 192 LYS A O 1
ATOM 1553 N N . LEU A 1 193 ? 8.050 12.282 -6.760 1.00 93.19 193 LEU A N 1
ATOM 1554 C CA . LEU A 1 193 ? 7.386 13.425 -6.119 1.00 93.19 193 LEU A CA 1
ATOM 1555 C C . LEU A 1 193 ? 6.047 13.066 -5.453 1.00 93.19 193 LEU A C 1
ATOM 1557 O O . LEU A 1 193 ? 5.706 13.606 -4.398 1.00 93.19 193 LEU A O 1
ATOM 1561 N N . LEU A 1 194 ? 5.273 12.162 -6.055 1.00 92.81 194 LEU A N 1
ATOM 1562 C CA . LEU A 1 194 ? 3.909 11.854 -5.614 1.00 92.81 194 LEU A CA 1
ATOM 1563 C C . LEU A 1 194 ? 3.858 10.806 -4.498 1.00 92.81 194 LEU A C 1
ATOM 1565 O O . LEU A 1 194 ? 3.048 10.925 -3.574 1.00 92.81 194 LEU A O 1
ATOM 1569 N N . LEU A 1 195 ? 4.710 9.779 -4.559 1.00 94.62 195 LEU A N 1
ATOM 1570 C CA . LEU A 1 195 ? 4.641 8.651 -3.630 1.00 94.62 195 LEU A CA 1
ATOM 1571 C C . LEU A 1 195 ? 4.873 9.010 -2.158 1.00 94.62 195 LEU A C 1
ATOM 1573 O O . LEU A 1 195 ? 4.172 8.417 -1.338 1.00 94.62 195 LEU A O 1
ATOM 1577 N N . PRO A 1 196 ? 5.733 9.975 -1.772 1.00 94.88 196 PRO A N 1
ATOM 1578 C CA . PRO A 1 196 ? 5.867 10.368 -0.367 1.00 94.88 196 PRO A CA 1
ATOM 1579 C C . PRO A 1 196 ? 4.528 10.745 0.288 1.00 94.88 196 PRO A C 1
ATOM 1581 O O . PRO A 1 196 ? 4.216 10.283 1.389 1.00 94.88 196 PRO A O 1
ATOM 1584 N N . HIS A 1 197 ? 3.687 11.505 -0.422 1.00 92.38 197 HIS A N 1
ATOM 1585 C CA . HIS A 1 197 ? 2.358 11.902 0.052 1.00 92.38 197 HIS A CA 1
ATOM 1586 C C . HIS A 1 197 ? 1.408 10.703 0.163 1.00 92.38 197 HIS A C 1
ATOM 1588 O O . HIS A 1 197 ? 0.688 10.554 1.153 1.00 92.38 197 HIS A O 1
ATOM 1594 N N . VAL A 1 198 ? 1.430 9.806 -0.828 1.00 93.06 198 VAL A N 1
ATOM 1595 C CA . VAL A 1 198 ? 0.598 8.595 -0.816 1.00 93.06 198 VAL A CA 1
ATOM 1596 C C . VAL A 1 198 ? 1.003 7.644 0.303 1.00 93.06 198 VAL A C 1
ATOM 1598 O O . VAL A 1 198 ? 0.139 7.124 1.005 1.00 93.06 198 VAL A O 1
ATOM 1601 N N . ILE A 1 199 ? 2.302 7.456 0.523 1.00 94.81 199 ILE A N 1
ATOM 1602 C CA . ILE A 1 199 ? 2.845 6.608 1.586 1.00 94.81 199 ILE A CA 1
ATOM 1603 C C . ILE A 1 199 ? 2.451 7.148 2.961 1.00 94.81 199 ILE A C 1
ATOM 1605 O O . ILE A 1 199 ? 2.045 6.365 3.822 1.00 94.81 199 ILE A O 1
ATOM 1609 N N . ALA A 1 200 ? 2.525 8.464 3.181 1.00 92.38 200 ALA A N 1
ATOM 1610 C CA . ALA A 1 200 ? 2.083 9.077 4.433 1.00 92.38 200 ALA A CA 1
ATOM 1611 C C . ALA A 1 200 ? 0.610 8.742 4.724 1.00 92.38 200 ALA A C 1
ATOM 1613 O O . ALA A 1 200 ? 0.288 8.205 5.787 1.00 92.38 200 ALA A O 1
ATOM 1614 N N . LYS A 1 201 ? -0.270 8.930 3.734 1.00 92.06 201 LYS A N 1
ATO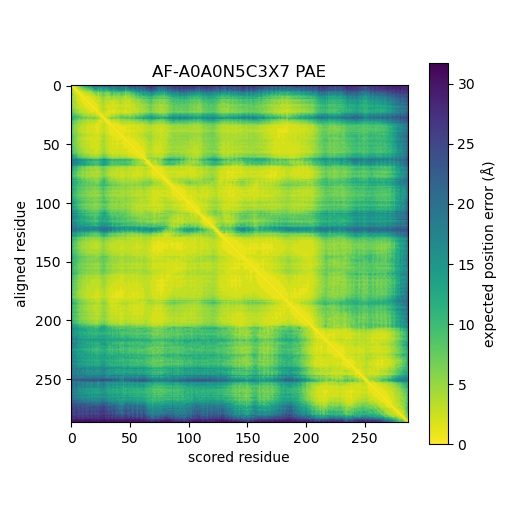M 1615 C CA . LYS A 1 201 ? -1.701 8.640 3.878 1.00 92.06 201 LYS A CA 1
ATOM 1616 C C . LYS A 1 201 ? -2.013 7.143 4.000 1.00 92.06 201 LYS A C 1
ATOM 1618 O O . LYS A 1 201 ? -2.886 6.766 4.782 1.00 92.06 201 LYS A O 1
ATOM 1623 N N . LEU A 1 202 ? -1.295 6.265 3.296 1.00 92.06 202 LEU A N 1
ATOM 1624 C CA . LEU A 1 202 ? -1.421 4.812 3.474 1.00 92.06 202 LEU A CA 1
ATOM 1625 C C . LEU A 1 202 ? -1.020 4.380 4.894 1.00 92.06 202 LEU A C 1
ATOM 1627 O O . LEU A 1 202 ? -1.696 3.548 5.502 1.00 92.06 202 LEU A O 1
ATOM 1631 N N . ASN A 1 203 ? 0.033 4.981 5.459 1.00 89.81 203 ASN A N 1
ATOM 1632 C CA . ASN A 1 203 ? 0.453 4.722 6.837 1.00 89.81 203 ASN A CA 1
ATOM 1633 C C . ASN A 1 203 ? -0.592 5.182 7.862 1.00 89.81 203 ASN A C 1
ATOM 1635 O O . ASN A 1 203 ? -0.807 4.488 8.856 1.00 89.81 203 ASN A O 1
ATOM 1639 N N . GLU A 1 204 ? -1.284 6.300 7.631 1.00 87.69 204 GLU A N 1
ATOM 1640 C CA . GLU A 1 204 ? -2.436 6.677 8.461 1.00 87.69 204 GLU A CA 1
ATOM 1641 C C . GLU A 1 204 ? -3.537 5.619 8.405 1.00 87.69 204 GLU A C 1
ATOM 1643 O O . GLU A 1 204 ? -4.081 5.244 9.440 1.00 87.69 204 GLU A O 1
ATOM 1648 N N . CYS A 1 205 ? -3.860 5.116 7.209 1.00 87.69 205 CYS A N 1
ATOM 1649 C CA . CYS A 1 205 ? -4.906 4.109 7.039 1.00 87.69 205 CYS A CA 1
A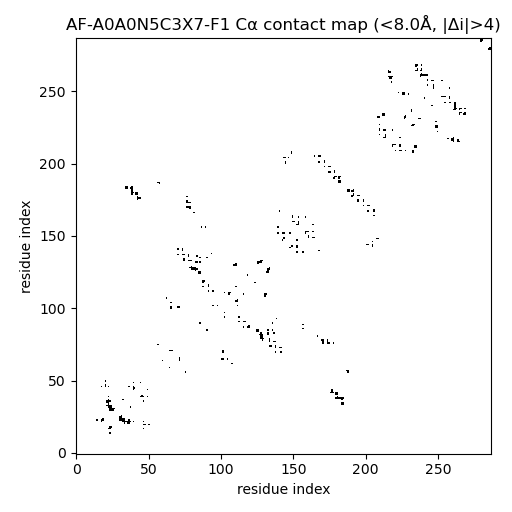TOM 1650 C C . CYS A 1 205 ? -4.547 2.800 7.754 1.00 87.69 205 CYS A C 1
ATOM 1652 O O . CYS A 1 205 ? -5.387 2.212 8.431 1.00 87.69 205 CYS A O 1
ATOM 1654 N N . LYS A 1 206 ? -3.278 2.387 7.681 1.00 82.50 206 LYS A N 1
ATOM 1655 C CA . LYS A 1 206 ? -2.749 1.229 8.413 1.00 82.50 206 LYS A CA 1
ATOM 1656 C C . LYS A 1 206 ? -2.912 1.370 9.928 1.00 82.50 206 LYS A C 1
ATOM 1658 O O . LYS A 1 206 ? -3.162 0.383 10.613 1.00 82.50 206 LYS A O 1
ATOM 1663 N N . ASN A 1 207 ? -2.767 2.585 10.446 1.00 82.88 207 ASN A N 1
ATOM 1664 C CA . ASN A 1 207 ? -2.810 2.868 11.878 1.00 82.88 207 ASN A CA 1
ATOM 1665 C C . ASN A 1 207 ? -4.172 3.406 12.345 1.00 82.88 207 ASN A C 1
ATOM 1667 O O . ASN A 1 207 ? -4.292 3.809 13.500 1.00 82.88 207 ASN A O 1
ATOM 1671 N N . ALA A 1 208 ? -5.196 3.406 11.484 1.00 84.12 208 ALA A N 1
ATOM 1672 C CA . ALA A 1 208 ? -6.494 4.016 11.774 1.00 84.12 208 ALA A CA 1
ATOM 1673 C C . ALA A 1 208 ? -7.154 3.437 13.038 1.00 84.12 208 ALA A C 1
ATOM 1675 O O . ALA A 1 208 ? -7.758 4.171 13.813 1.00 84.12 208 ALA A O 1
ATOM 1676 N N . GLU A 1 209 ? -6.975 2.140 13.297 1.00 83.88 209 GLU A N 1
ATOM 1677 C CA . GLU A 1 209 ? -7.511 1.471 14.492 1.00 83.88 209 GLU A CA 1
ATOM 1678 C C . GLU A 1 209 ? -6.805 1.889 15.793 1.00 83.88 209 GLU A C 1
ATOM 1680 O O . GLU A 1 209 ? -7.368 1.742 16.876 1.00 83.88 209 GLU A O 1
ATOM 1685 N N . LEU A 1 210 ? -5.590 2.440 15.704 1.00 87.19 210 LEU A N 1
ATOM 1686 C CA . LEU A 1 210 ? -4.835 2.939 16.855 1.00 87.19 210 LEU A CA 1
ATOM 1687 C C . LEU A 1 210 ? -5.207 4.380 17.211 1.00 87.19 210 LEU A C 1
ATOM 1689 O O . LEU A 1 210 ? -4.972 4.794 18.345 1.00 87.19 210 LEU A O 1
ATOM 1693 N N . VAL A 1 211 ? -5.795 5.137 16.277 1.00 87.12 211 VAL A N 1
ATOM 1694 C CA . VAL A 1 211 ? -6.139 6.556 16.470 1.00 87.12 211 VAL A CA 1
ATOM 1695 C C . VAL A 1 211 ? -7.011 6.777 17.714 1.00 87.12 211 VAL A C 1
ATOM 1697 O O . VAL A 1 211 ? -6.636 7.618 18.531 1.00 87.12 211 VAL A O 1
ATOM 1700 N N . PRO A 1 212 ? -8.094 6.006 17.957 1.00 89.00 212 PRO A N 1
ATOM 1701 C CA . PRO A 1 212 ? -8.890 6.171 19.174 1.00 89.00 212 PRO A CA 1
ATOM 1702 C C . PRO A 1 212 ? -8.080 5.954 20.457 1.00 89.00 212 PRO A C 1
ATOM 1704 O O . PRO A 1 212 ? -8.305 6.636 21.451 1.00 89.00 212 PRO A O 1
ATOM 1707 N N . LEU A 1 213 ? -7.114 5.028 20.434 1.00 91.12 213 LEU A N 1
ATOM 1708 C CA . LEU A 1 213 ? -6.255 4.746 21.586 1.00 91.12 213 LEU A CA 1
ATOM 1709 C C . LEU A 1 213 ? -5.229 5.863 21.803 1.00 91.12 213 LEU A C 1
ATOM 1711 O O . LEU A 1 213 ? -4.939 6.209 22.941 1.00 91.12 213 LEU A O 1
ATOM 1715 N N . MET A 1 214 ? -4.695 6.443 20.725 1.00 91.31 214 MET A N 1
ATOM 1716 C CA . MET A 1 214 ? -3.730 7.550 20.771 1.00 91.31 214 MET A CA 1
ATOM 1717 C C . MET A 1 214 ? -4.325 8.870 21.281 1.00 91.31 214 MET A C 1
ATOM 1719 O O . MET A 1 214 ? -3.574 9.759 21.679 1.00 91.31 214 MET A O 1
ATOM 1723 N N . ASN A 1 215 ? -5.653 8.999 21.273 1.00 91.06 215 ASN A N 1
ATOM 1724 C CA . ASN A 1 215 ? -6.354 10.148 21.844 1.00 91.06 215 ASN A CA 1
ATOM 1725 C C . ASN A 1 215 ? -6.455 10.077 23.378 1.00 91.06 215 ASN A C 1
ATOM 1727 O O . ASN A 1 215 ? -6.807 11.071 24.011 1.00 91.06 215 ASN A O 1
ATOM 1731 N N . LEU A 1 216 ? -6.137 8.928 23.985 1.00 92.38 216 LEU A N 1
ATOM 1732 C CA . LEU A 1 216 ? -6.125 8.767 25.434 1.00 92.38 216 LEU A CA 1
ATOM 1733 C C . LEU A 1 216 ? -4.891 9.420 26.061 1.00 92.38 216 LEU A C 1
ATOM 1735 O O . LEU A 1 216 ? -3.781 9.392 25.518 1.00 92.38 216 LEU A O 1
ATOM 1739 N N . ASP A 1 217 ? -5.072 9.962 27.263 1.00 91.94 217 ASP A N 1
ATOM 1740 C CA . ASP A 1 217 ? -3.982 10.558 28.027 1.00 91.94 217 ASP A CA 1
ATOM 1741 C C . ASP A 1 217 ? -2.854 9.540 28.261 1.00 91.94 217 ASP A C 1
ATOM 1743 O O . ASP A 1 217 ? -3.096 8.378 28.571 1.00 91.94 217 ASP A O 1
ATOM 1747 N N . CYS A 1 218 ? -1.602 9.983 28.133 1.00 90.06 218 CYS A N 1
ATOM 1748 C CA . CYS A 1 218 ? -0.393 9.163 28.246 1.00 90.06 218 CYS A CA 1
ATOM 1749 C C . CYS A 1 218 ? -0.226 8.054 27.182 1.00 90.06 218 CYS A C 1
ATOM 1751 O O . CYS A 1 218 ? 0.741 7.287 27.278 1.00 90.06 218 CYS A O 1
ATOM 1753 N N . VAL A 1 219 ? -1.068 7.983 26.143 1.00 91.50 219 VAL A N 1
ATOM 1754 C CA . VAL A 1 219 ? -0.961 6.982 25.069 1.00 91.50 219 VAL A CA 1
ATOM 1755 C C . VAL A 1 219 ? -0.471 7.628 23.770 1.00 91.50 219 VAL A C 1
ATOM 1757 O O . VAL A 1 219 ? -1.202 8.297 23.055 1.00 91.50 219 VAL A O 1
ATOM 1760 N N . LYS A 1 220 ? 0.805 7.416 23.433 1.00 90.31 220 LYS A N 1
ATOM 1761 C CA . LYS A 1 220 ? 1.366 7.746 22.107 1.00 90.31 220 LYS A CA 1
ATOM 1762 C C . LYS A 1 220 ? 1.436 6.490 21.238 1.00 90.31 220 LYS A C 1
ATOM 1764 O O . LYS A 1 220 ? 1.205 5.393 21.742 1.00 90.31 220 LYS A O 1
ATOM 1769 N N . PHE A 1 221 ? 1.796 6.637 19.960 1.00 87.00 221 PHE A N 1
ATOM 1770 C CA . PHE A 1 221 ? 1.819 5.546 18.973 1.00 87.00 221 PHE A CA 1
ATOM 1771 C C . PHE A 1 221 ? 2.414 4.230 19.506 1.00 87.00 221 PHE A C 1
ATOM 1773 O O . PHE A 1 221 ? 1.769 3.190 19.418 1.00 87.00 221 PHE A O 1
ATOM 1780 N N . GLY A 1 222 ? 3.600 4.279 20.128 1.00 87.69 222 GLY A N 1
ATOM 1781 C CA . GLY A 1 222 ? 4.253 3.081 20.671 1.00 87.69 222 GLY A CA 1
ATOM 1782 C C . GLY A 1 222 ? 3.402 2.349 21.715 1.00 87.69 222 GLY A C 1
ATOM 1783 O O . GLY A 1 222 ? 3.221 1.139 21.624 1.00 87.69 222 GLY A O 1
ATOM 1784 N N . ARG A 1 223 ? 2.796 3.084 22.658 1.00 90.38 223 ARG A N 1
ATOM 1785 C CA . ARG A 1 223 ? 1.907 2.502 23.678 1.00 90.38 223 ARG A CA 1
ATOM 1786 C C . ARG A 1 223 ? 0.584 2.030 23.090 1.00 90.38 223 ARG A C 1
ATOM 1788 O O . ARG A 1 223 ? 0.126 0.961 23.470 1.00 90.38 223 ARG A O 1
ATOM 1795 N N . ALA A 1 224 ? -0.004 2.784 22.158 1.00 90.88 224 ALA A N 1
ATOM 1796 C CA . ALA A 1 224 ? -1.228 2.382 21.465 1.00 90.88 224 ALA A CA 1
ATOM 1797 C C . ALA A 1 224 ? -1.038 1.041 20.747 1.00 90.88 224 ALA A C 1
ATOM 1799 O O . ALA A 1 224 ? -1.890 0.163 20.843 1.00 90.88 224 ALA A O 1
ATOM 1800 N N . LYS A 1 225 ? 0.110 0.861 20.085 1.00 88.69 225 LYS A N 1
ATOM 1801 C CA . LYS A 1 225 ? 0.465 -0.387 19.413 1.00 88.69 225 LYS A CA 1
ATOM 1802 C C . LYS A 1 225 ? 0.603 -1.551 20.397 1.00 88.69 225 LYS A C 1
ATOM 1804 O O . LYS A 1 225 ? -0.031 -2.577 20.192 1.00 88.69 225 LYS A O 1
ATOM 1809 N N . VAL A 1 226 ? 1.359 -1.375 21.485 1.00 90.94 226 VAL A N 1
ATOM 1810 C CA . VAL A 1 226 ? 1.517 -2.415 22.521 1.00 90.94 226 VAL A CA 1
ATOM 1811 C C . VAL A 1 226 ? 0.169 -2.800 23.133 1.00 90.94 226 VAL A C 1
ATOM 1813 O O . VAL A 1 226 ? -0.145 -3.981 23.230 1.00 90.94 226 VAL A O 1
ATOM 1816 N N . LEU A 1 227 ? -0.657 -1.814 23.493 1.00 90.81 227 LEU A N 1
ATOM 1817 C CA . LEU A 1 227 ? -2.017 -2.028 23.993 1.00 90.81 227 LEU A CA 1
ATOM 1818 C C . LEU A 1 227 ? -2.848 -2.874 23.026 1.00 90.81 227 LEU A C 1
ATOM 1820 O O . LEU A 1 227 ? -3.450 -3.871 23.428 1.00 90.81 227 LEU A O 1
ATOM 1824 N N . TYR A 1 228 ? -2.848 -2.491 21.752 1.00 89.75 228 TYR A N 1
ATOM 1825 C CA . TYR A 1 228 ? -3.609 -3.168 20.714 1.00 89.75 228 TYR A CA 1
ATOM 1826 C C . TYR A 1 228 ? -3.140 -4.617 20.510 1.00 89.75 228 TYR A C 1
ATOM 1828 O O . TYR A 1 228 ? -3.966 -5.533 20.468 1.00 89.75 228 TYR A O 1
ATOM 1836 N N . ASP A 1 229 ? -1.822 -4.833 20.452 1.00 86.88 229 ASP A N 1
ATOM 1837 C CA . ASP A 1 229 ? -1.198 -6.151 20.283 1.00 86.88 229 ASP A CA 1
ATOM 1838 C C . ASP A 1 229 ? -1.468 -7.068 21.498 1.00 86.88 229 ASP A C 1
ATOM 1840 O O . ASP A 1 229 ? -1.611 -8.280 21.345 1.00 86.88 229 ASP A O 1
ATOM 1844 N N . LYS A 1 230 ? -1.632 -6.493 22.700 1.00 89.56 230 LYS A N 1
ATOM 1845 C CA . LYS A 1 230 ? -2.019 -7.196 23.939 1.00 89.56 230 LYS A CA 1
ATOM 1846 C C . LYS A 1 230 ? -3.531 -7.402 24.104 1.00 89.56 230 LYS A C 1
ATOM 1848 O O . LYS A 1 230 ? -3.966 -7.941 25.115 1.00 89.56 230 LYS A O 1
ATOM 1853 N N . GLY A 1 231 ? -4.338 -7.009 23.116 1.00 87.38 231 GLY A N 1
ATOM 1854 C CA . GLY A 1 231 ? -5.783 -7.256 23.086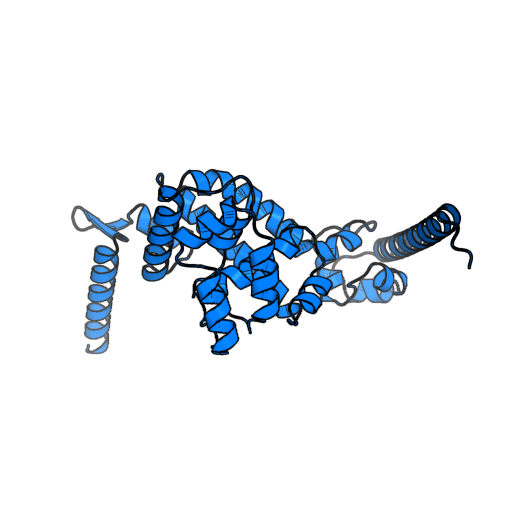 1.00 87.38 231 GLY A CA 1
ATOM 1855 C C . GLY A 1 231 ? -6.659 -6.079 23.526 1.00 87.38 231 GLY A C 1
ATOM 1856 O O . GLY A 1 231 ? -7.877 -6.141 23.348 1.00 87.38 231 GLY A O 1
ATOM 1857 N N . PHE A 1 232 ? -6.081 -4.970 23.995 1.00 91.12 232 PHE A N 1
ATOM 1858 C CA . PHE A 1 232 ? -6.808 -3.739 24.328 1.00 91.12 232 PHE A CA 1
ATOM 1859 C C . PHE A 1 232 ? -7.126 -2.928 23.062 1.00 91.12 232 PHE A C 1
ATOM 1861 O O . PHE A 1 232 ? -6.623 -1.828 22.846 1.00 91.12 232 PHE A O 1
ATOM 1868 N N . LYS A 1 233 ? -7.954 -3.500 22.184 1.00 89.31 233 LYS A N 1
ATOM 1869 C CA . LYS A 1 233 ? -8.207 -2.979 20.828 1.00 89.31 233 LYS A CA 1
ATOM 1870 C C . LYS A 1 233 ? -9.187 -1.807 20.760 1.00 89.31 233 LYS A C 1
ATOM 1872 O O . LYS A 1 233 ? -9.351 -1.216 19.700 1.00 89.31 233 LYS A O 1
ATOM 1877 N N . THR A 1 234 ? -9.881 -1.494 21.852 1.00 91.81 234 THR A N 1
ATOM 1878 C CA . THR A 1 234 ? -10.901 -0.436 21.892 1.00 91.81 234 THR A CA 1
ATOM 1879 C C . THR A 1 234 ? -10.764 0.405 23.153 1.00 91.81 234 THR A C 1
ATOM 1881 O O . THR A 1 234 ? -10.291 -0.083 24.180 1.00 91.81 234 THR A O 1
ATOM 1884 N N . VAL A 1 235 ? -11.234 1.655 23.096 1.00 92.94 235 VAL A N 1
ATOM 1885 C CA . VAL A 1 235 ? -11.281 2.546 24.267 1.00 92.94 235 VAL A CA 1
ATOM 1886 C C . VAL A 1 235 ? -12.100 1.918 25.399 1.00 92.94 235 VAL A C 1
ATOM 1888 O O . VAL A 1 235 ? -11.684 1.965 26.552 1.00 92.94 235 VAL A O 1
ATOM 1891 N N . LYS A 1 236 ? -13.203 1.234 25.066 1.00 92.88 236 LYS A N 1
ATOM 1892 C CA . LYS A 1 236 ? -14.027 0.498 26.033 1.00 92.88 236 LYS A CA 1
ATOM 1893 C C . LYS A 1 236 ? -13.242 -0.605 26.750 1.00 92.88 236 LYS A C 1
ATOM 1895 O O . LYS A 1 236 ? -13.250 -0.654 27.972 1.00 92.88 236 LYS A O 1
ATOM 1900 N N . ALA A 1 237 ? -12.492 -1.424 26.010 1.00 93.56 237 ALA A N 1
ATOM 1901 C CA . ALA A 1 237 ? -11.664 -2.473 26.610 1.00 93.56 237 ALA A CA 1
ATOM 1902 C C . ALA A 1 237 ? -10.620 -1.916 27.596 1.00 93.56 237 ALA A C 1
ATOM 1904 O O . ALA A 1 237 ? -10.278 -2.584 28.565 1.00 93.56 237 ALA A O 1
ATOM 1905 N N . ILE A 1 238 ? -10.126 -0.693 27.372 1.00 93.50 238 ILE A N 1
ATOM 1906 C CA . ILE A 1 238 ? -9.225 -0.002 28.306 1.00 93.50 238 ILE A CA 1
ATOM 1907 C C . ILE A 1 238 ? -9.993 0.566 29.509 1.00 93.50 238 ILE A C 1
ATOM 1909 O O . ILE A 1 238 ? -9.497 0.494 30.630 1.00 93.50 238 ILE A O 1
ATOM 1913 N N . ALA A 1 239 ? -11.188 1.123 29.300 1.00 94.25 239 ALA A N 1
ATOM 1914 C CA . ALA A 1 239 ? -12.029 1.664 30.369 1.00 94.25 239 ALA A CA 1
ATOM 1915 C C . ALA A 1 239 ? -12.466 0.586 31.381 1.00 94.25 239 ALA A C 1
ATOM 1917 O O . ALA A 1 239 ? -12.518 0.861 32.584 1.00 94.25 239 ALA A O 1
ATOM 1918 N N . ASP A 1 240 ? -12.722 -0.631 30.895 1.00 93.31 240 ASP A N 1
ATOM 1919 C CA . ASP A 1 240 ? -13.133 -1.791 31.695 1.00 93.31 240 ASP A CA 1
ATOM 1920 C C . ASP A 1 240 ? -11.949 -2.500 32.389 1.00 93.31 240 ASP A C 1
ATOM 1922 O O . ASP A 1 240 ? -12.146 -3.306 33.301 1.00 93.31 240 ASP A O 1
ATOM 1926 N N . ALA A 1 241 ? -10.708 -2.199 31.991 1.00 93.62 241 ALA A N 1
ATOM 1927 C CA . ALA A 1 241 ? -9.505 -2.827 32.532 1.00 93.62 241 ALA A CA 1
ATOM 1928 C C . ALA A 1 241 ? -9.126 -2.304 33.928 1.00 93.62 241 ALA A C 1
ATOM 1930 O O . ALA A 1 241 ? -9.435 -1.171 34.316 1.00 93.62 241 ALA A O 1
ATOM 1931 N N . LYS A 1 242 ? -8.371 -3.108 34.687 1.00 93.06 242 LYS A N 1
ATOM 1932 C CA . LYS A 1 242 ? -7.761 -2.677 35.952 1.00 93.06 242 LYS A CA 1
ATOM 1933 C C . LYS A 1 242 ? -6.358 -2.109 35.711 1.00 93.06 242 LYS A C 1
ATOM 1935 O O . LYS A 1 242 ? -5.658 -2.542 34.795 1.00 93.06 242 LYS A O 1
ATOM 1940 N N . PRO A 1 243 ? -5.865 -1.192 36.570 1.00 92.19 243 PRO A N 1
ATOM 1941 C CA . PRO A 1 243 ? -4.499 -0.675 36.450 1.00 92.19 243 PRO A CA 1
ATOM 1942 C C . PRO A 1 243 ? -3.414 -1.767 36.472 1.00 92.19 243 PRO A C 1
ATOM 1944 O O . PRO A 1 243 ? -2.380 -1.605 35.830 1.00 92.19 243 PRO A O 1
ATOM 1947 N N . SER A 1 244 ? -3.654 -2.882 37.174 1.00 91.12 244 SER A N 1
ATOM 1948 C CA . SER A 1 244 ? -2.783 -4.070 37.194 1.00 91.12 244 SER A CA 1
ATOM 1949 C C . SER A 1 244 ? -2.626 -4.724 35.821 1.00 91.12 244 SER A C 1
ATOM 1951 O O . SER A 1 244 ? -1.551 -5.219 35.480 1.00 91.12 244 SER A O 1
ATOM 1953 N N . ASP A 1 245 ? -3.686 -4.700 35.017 1.00 91.06 245 ASP A N 1
ATOM 1954 C CA . ASP A 1 245 ? -3.731 -5.356 33.712 1.00 91.06 245 ASP A CA 1
ATOM 1955 C C . ASP A 1 245 ? -2.891 -4.562 32.704 1.00 91.06 245 ASP A C 1
ATOM 1957 O O . ASP A 1 245 ? -2.194 -5.132 31.873 1.00 91.06 245 ASP A O 1
ATOM 1961 N N . LEU A 1 246 ? -2.870 -3.232 32.828 1.00 89.25 246 LEU A N 1
ATOM 1962 C CA . LEU A 1 246 ? -1.990 -2.371 32.035 1.00 89.25 246 LEU A CA 1
ATOM 1963 C C . LEU A 1 246 ? -0.522 -2.507 32.455 1.00 89.25 246 LEU A C 1
ATOM 1965 O O . LEU A 1 246 ? 0.351 -2.578 31.595 1.00 89.25 246 LEU A O 1
ATOM 1969 N N . LEU A 1 247 ? -0.250 -2.570 33.763 1.00 90.56 247 LEU A N 1
ATOM 1970 C CA . LEU A 1 247 ? 1.111 -2.700 34.300 1.00 90.56 247 LEU A CA 1
ATOM 1971 C C . LEU A 1 247 ? 1.792 -4.010 33.894 1.00 90.56 247 LEU A C 1
ATOM 1973 O O . LEU A 1 247 ? 2.995 -4.028 33.667 1.00 90.56 247 LEU A O 1
ATOM 1977 N N . SER A 1 248 ? 1.028 -5.098 33.799 1.00 87.12 248 SER A N 1
ATOM 1978 C CA . SER A 1 248 ? 1.547 -6.409 33.388 1.00 87.12 248 SER A CA 1
ATOM 1979 C C . SER A 1 248 ? 1.799 -6.521 31.881 1.00 87.12 248 SER A C 1
ATOM 1981 O O . SER A 1 248 ? 2.585 -7.364 31.455 1.00 87.12 248 SER A O 1
ATOM 1983 N N . ASN A 1 249 ? 1.154 -5.680 31.068 1.00 84.56 249 ASN A N 1
ATOM 1984 C CA . ASN A 1 249 ? 1.191 -5.779 29.609 1.00 84.56 249 ASN A CA 1
ATOM 1985 C C . ASN A 1 249 ? 2.013 -4.682 28.916 1.00 84.56 249 ASN A C 1
ATOM 1987 O O . ASN A 1 249 ? 2.393 -4.869 27.759 1.00 84.56 249 ASN A O 1
ATOM 1991 N N . ILE A 1 250 ? 2.285 -3.560 29.590 1.00 86.12 250 ILE A N 1
ATOM 1992 C CA . ILE A 1 250 ? 3.023 -2.416 29.041 1.00 86.12 250 ILE A CA 1
ATOM 1993 C C . ILE A 1 250 ? 4.335 -2.242 29.807 1.00 86.12 250 ILE A C 1
ATOM 1995 O O . ILE A 1 250 ? 4.339 -1.909 30.991 1.00 86.12 250 ILE A O 1
ATOM 1999 N N . GLU A 1 251 ? 5.457 -2.397 29.110 1.00 79.25 251 GLU A N 1
ATOM 2000 C CA . GLU A 1 251 ? 6.777 -2.100 29.665 1.00 79.25 251 GLU A CA 1
ATOM 2001 C C . GLU A 1 251 ? 6.920 -0.596 29.967 1.00 79.25 251 GLU A C 1
ATOM 2003 O O . GLU A 1 251 ? 6.443 0.258 29.216 1.00 79.25 251 GLU A O 1
ATOM 2008 N N . GLN A 1 252 ? 7.595 -0.260 31.073 1.00 81.69 252 GLN A N 1
ATOM 2009 C CA . GLN A 1 252 ? 7.916 1.123 31.463 1.00 81.69 252 GLN A CA 1
ATOM 2010 C C . GLN A 1 252 ? 6.693 2.050 31.654 1.00 81.69 252 GLN A C 1
ATOM 2012 O O . GLN A 1 252 ? 6.714 3.226 31.269 1.00 81.69 252 GLN A O 1
ATOM 2017 N N . ILE A 1 253 ? 5.618 1.547 32.270 1.00 87.06 253 ILE A N 1
ATOM 2018 C CA . ILE A 1 253 ? 4.487 2.374 32.714 1.00 87.06 253 ILE A CA 1
ATOM 2019 C C . ILE A 1 253 ? 4.430 2.467 34.243 1.00 87.06 253 ILE A C 1
ATOM 2021 O O . ILE A 1 253 ? 4.576 1.471 34.948 1.00 87.06 253 ILE A O 1
ATOM 2025 N N . SER A 1 254 ? 4.201 3.669 34.777 1.00 91.06 254 SER A N 1
ATOM 2026 C CA . SER A 1 254 ? 3.959 3.846 36.214 1.00 91.06 254 SER A CA 1
ATOM 2027 C C . SER A 1 254 ? 2.491 3.596 36.572 1.00 91.06 254 SER A C 1
ATOM 2029 O O . SER A 1 254 ? 1.588 3.812 35.760 1.00 91.06 254 SER A O 1
ATOM 2031 N N . LEU A 1 255 ? 2.214 3.218 37.826 1.00 90.56 255 LEU A N 1
ATOM 2032 C CA . LEU A 1 255 ? 0.838 3.050 38.318 1.00 90.56 255 LEU A CA 1
ATOM 2033 C C . LEU A 1 255 ? -0.006 4.327 38.129 1.00 90.56 255 LEU A C 1
ATOM 2035 O O . LEU A 1 255 ? -1.200 4.251 37.842 1.00 90.56 255 LEU A O 1
ATOM 2039 N N . ALA A 1 256 ? 0.612 5.504 38.260 1.00 91.56 256 ALA A N 1
ATOM 2040 C CA . ALA A 1 256 ? -0.052 6.785 38.034 1.00 91.56 256 ALA A CA 1
ATOM 2041 C C . ALA A 1 256 ? -0.464 6.970 36.564 1.00 91.56 256 ALA A C 1
ATOM 2043 O O . ALA A 1 256 ? -1.589 7.391 36.292 1.00 91.56 256 ALA A O 1
ATOM 2044 N N . GLN A 1 257 ? 0.410 6.614 35.617 1.00 92.38 257 GLN A N 1
ATOM 2045 C CA . GLN A 1 257 ? 0.098 6.652 34.186 1.00 92.38 257 GLN A CA 1
ATOM 2046 C C . GLN A 1 257 ? -1.010 5.655 33.833 1.00 92.38 257 GLN A C 1
ATOM 2048 O O . GLN A 1 257 ? -1.960 6.037 33.159 1.00 92.38 257 GLN A O 1
ATOM 2053 N N . ALA A 1 258 ? -0.957 4.424 34.352 1.00 92.69 258 ALA A N 1
ATOM 2054 C CA . ALA A 1 258 ? -2.006 3.425 34.128 1.00 92.69 258 ALA A CA 1
ATOM 2055 C C . ALA A 1 258 ? -3.385 3.914 34.614 1.00 92.69 258 ALA A C 1
ATOM 2057 O O . ALA A 1 258 ? -4.376 3.812 33.892 1.00 92.69 258 ALA A O 1
ATOM 2058 N N . LYS A 1 259 ? -3.449 4.529 35.805 1.00 93.56 259 LYS A N 1
ATOM 2059 C CA . LYS A 1 259 ? -4.684 5.144 36.324 1.00 93.56 259 LYS A CA 1
ATOM 2060 C C . LYS A 1 259 ? -5.182 6.294 35.443 1.00 93.56 259 LYS A C 1
ATOM 2062 O O . LYS A 1 259 ? -6.386 6.398 35.224 1.00 93.56 259 LYS A O 1
ATOM 2067 N N . ARG A 1 260 ? -4.282 7.144 34.931 1.00 94.94 260 ARG A N 1
ATOM 2068 C CA . ARG A 1 260 ? -4.636 8.247 34.018 1.00 94.94 260 ARG A CA 1
ATOM 2069 C C . ARG A 1 260 ? -5.187 7.745 32.687 1.00 94.94 260 ARG A C 1
ATOM 2071 O O . ARG A 1 260 ? -6.205 8.267 32.251 1.00 94.94 260 ARG A O 1
ATOM 2078 N N . ILE A 1 261 ? -4.583 6.708 32.103 1.00 94.19 261 ILE A N 1
ATOM 2079 C CA . ILE A 1 261 ? -5.065 6.077 30.864 1.00 94.19 261 ILE A CA 1
ATOM 2080 C C . ILE A 1 261 ? -6.498 5.568 31.051 1.00 94.19 261 ILE A C 1
ATOM 2082 O O . ILE A 1 261 ? -7.380 5.932 30.279 1.00 94.19 261 ILE A O 1
ATOM 2086 N N . ILE A 1 262 ? -6.754 4.779 32.104 1.00 95.00 262 ILE A N 1
ATOM 2087 C CA . ILE A 1 262 ? -8.097 4.231 32.376 1.00 95.00 262 ILE A CA 1
ATOM 2088 C C . ILE A 1 262 ? -9.096 5.356 32.639 1.00 95.00 262 ILE A C 1
ATOM 2090 O O . ILE A 1 262 ? -10.208 5.325 32.119 1.00 95.00 262 ILE A O 1
ATOM 2094 N N . LYS A 1 263 ? -8.709 6.372 33.423 1.00 95.31 263 LYS A N 1
ATOM 2095 C CA . LYS A 1 263 ? -9.568 7.531 33.689 1.00 95.31 263 LYS A CA 1
ATOM 2096 C C . LYS A 1 263 ? -9.928 8.258 32.392 1.00 95.31 263 LYS A C 1
ATOM 2098 O O . LYS A 1 263 ? -11.100 8.521 32.164 1.00 95.31 263 LYS A O 1
ATOM 2103 N N . SER A 1 264 ? -8.943 8.531 31.538 1.00 95.56 264 SER A N 1
ATOM 2104 C CA . SER A 1 264 ? -9.150 9.165 30.233 1.00 95.56 264 SER A CA 1
ATOM 2105 C C . SER A 1 264 ? -10.055 8.324 29.330 1.00 95.56 264 SER A C 1
ATOM 2107 O O . SER A 1 264 ? -10.936 8.882 28.678 1.00 95.56 264 SER A O 1
ATOM 2109 N N . ALA A 1 265 ? -9.904 6.996 29.341 1.00 94.69 265 ALA A N 1
ATOM 2110 C CA . ALA A 1 265 ? -10.766 6.090 28.588 1.00 94.69 265 ALA A CA 1
ATOM 2111 C C . ALA A 1 265 ? -12.219 6.137 29.078 1.00 94.69 265 ALA A C 1
ATOM 2113 O O . ALA A 1 265 ? -13.120 6.285 28.258 1.00 94.69 265 ALA A O 1
ATOM 2114 N N . LYS A 1 266 ? -12.445 6.093 30.398 1.00 95.19 266 LYS A N 1
ATOM 2115 C CA . LYS A 1 266 ? -13.785 6.232 30.994 1.00 95.19 266 LYS A CA 1
ATOM 2116 C C . LYS A 1 266 ? -14.434 7.558 30.616 1.00 95.19 266 LYS A C 1
ATOM 2118 O O . LYS A 1 266 ? -15.510 7.549 30.040 1.00 95.19 266 LYS A O 1
ATOM 2123 N N . THR A 1 267 ? -13.723 8.671 30.798 1.00 94.88 267 THR A N 1
ATOM 2124 C CA . THR A 1 267 ? -14.222 10.000 30.411 1.00 94.88 267 THR A CA 1
ATOM 2125 C C . THR A 1 267 ? -14.560 10.084 28.922 1.00 94.88 267 THR A C 1
ATOM 2127 O O . THR A 1 267 ? -15.555 10.698 28.561 1.00 94.88 267 THR A O 1
ATOM 2130 N N . THR A 1 268 ? -13.769 9.448 28.054 1.00 93.44 268 THR A N 1
ATOM 2131 C CA . THR A 1 268 ? -14.053 9.411 26.611 1.00 93.44 268 THR A CA 1
ATOM 2132 C C . THR A 1 268 ? -15.335 8.628 26.310 1.00 93.44 268 THR A C 1
ATOM 2134 O O . THR A 1 268 ? -16.124 9.055 25.474 1.00 93.44 268 THR A O 1
ATOM 2137 N N . ILE A 1 269 ? -15.567 7.498 26.989 1.00 93.31 269 ILE A N 1
ATOM 2138 C CA . ILE A 1 269 ? -16.809 6.722 26.851 1.00 93.31 269 ILE A CA 1
ATOM 2139 C C . ILE A 1 269 ? -18.010 7.515 27.372 1.00 93.31 269 ILE A C 1
ATOM 2141 O O . ILE A 1 269 ? -19.026 7.569 26.685 1.00 93.31 269 ILE A O 1
ATOM 2145 N N . ASP A 1 270 ? -17.880 8.173 28.524 1.00 91.62 270 ASP A N 1
ATOM 2146 C CA . ASP A 1 270 ? -18.943 9.005 29.099 1.00 91.62 270 ASP A CA 1
ATOM 2147 C C . ASP A 1 270 ? -19.323 10.150 28.141 1.00 91.62 270 ASP A C 1
ATOM 2149 O O . ASP A 1 270 ? -20.499 10.389 27.884 1.00 91.62 270 ASP A O 1
ATOM 2153 N N . GLN A 1 271 ? -18.332 10.808 27.527 1.00 90.38 271 GLN A N 1
ATOM 2154 C CA . GLN A 1 271 ? -18.561 11.834 26.501 1.00 90.38 271 GLN A CA 1
ATOM 2155 C C . GLN A 1 271 ? -19.265 11.277 25.257 1.00 90.38 271 GLN A C 1
ATOM 2157 O O . GLN A 1 271 ? -20.160 11.920 24.719 1.00 90.38 271 GLN A O 1
ATOM 2162 N N . MET A 1 272 ? -18.885 10.082 24.795 1.00 87.44 272 MET A N 1
ATOM 2163 C CA . MET A 1 272 ? -19.542 9.439 23.652 1.00 87.44 272 MET A CA 1
ATOM 2164 C C . MET A 1 272 ? -21.009 9.102 23.943 1.00 87.44 272 MET A C 1
ATOM 2166 O O . MET A 1 272 ? -21.840 9.250 23.051 1.00 87.44 272 MET A O 1
ATOM 2170 N N . LEU A 1 273 ? -21.324 8.661 25.164 1.00 88.69 273 LEU A N 1
ATOM 2171 C CA . LEU A 1 273 ? -22.694 8.361 25.585 1.00 88.69 273 LEU A CA 1
ATOM 2172 C C . LEU A 1 273 ? -23.542 9.633 25.658 1.00 88.69 273 LEU A C 1
ATOM 2174 O O . LEU A 1 273 ? -24.610 9.671 25.052 1.00 88.69 273 LEU A O 1
ATOM 2178 N N . ASN A 1 274 ? -23.033 10.689 26.299 1.00 88.06 274 ASN A N 1
ATOM 2179 C CA . ASN A 1 274 ? -23.736 11.971 26.382 1.00 88.06 274 ASN A CA 1
ATOM 2180 C C . ASN A 1 274 ? -24.019 12.552 24.989 1.00 88.06 274 ASN A C 1
ATOM 2182 O O . ASN A 1 274 ? -25.147 12.939 24.704 1.00 88.06 274 ASN A O 1
ATOM 2186 N N . ASN A 1 275 ? -23.032 12.539 24.086 1.00 86.69 275 ASN A N 1
ATOM 2187 C CA . ASN A 1 275 ? -23.226 13.026 22.718 1.00 86.69 275 ASN A CA 1
ATOM 2188 C C . ASN A 1 275 ? -24.290 12.212 21.961 1.00 86.69 275 ASN A C 1
ATOM 2190 O O . ASN A 1 275 ? -25.079 12.775 21.207 1.00 86.69 275 ASN A O 1
ATOM 2194 N N . GLN A 1 276 ? -24.333 10.888 22.155 1.00 82.25 276 GLN A N 1
ATOM 2195 C CA . GLN A 1 276 ? -25.363 10.041 21.545 1.00 82.25 276 GLN A CA 1
ATOM 2196 C C . GLN A 1 276 ? -26.764 10.335 22.091 1.00 82.25 276 GLN A C 1
ATOM 2198 O O . GLN A 1 276 ? -27.735 10.273 21.335 1.00 82.25 276 GLN A O 1
ATOM 2203 N N . GLU A 1 277 ? -26.889 10.630 23.384 1.00 80.38 277 GLU A N 1
ATOM 2204 C CA . GLU A 1 277 ? -28.158 11.041 23.990 1.00 80.38 277 GLU A CA 1
ATOM 2205 C C . GLU A 1 277 ? -28.616 12.403 23.456 1.00 80.38 277 GLU A C 1
ATOM 2207 O O . GLU A 1 277 ? -29.766 12.537 23.039 1.00 80.38 277 GLU A O 1
ATOM 2212 N N . GLU A 1 278 ? -27.712 13.382 23.377 1.00 82.12 278 GLU A N 1
ATOM 2213 C CA . GLU A 1 278 ? -27.989 14.707 22.810 1.00 82.12 278 GLU A CA 1
ATOM 2214 C C . GLU A 1 278 ? -28.435 14.626 21.341 1.00 82.12 278 GLU A C 1
ATOM 2216 O O . GLU A 1 278 ? -29.420 15.261 20.959 1.00 82.12 278 GLU A O 1
ATOM 2221 N N . GLU A 1 279 ? -27.779 13.798 20.521 1.00 77.69 279 GLU A N 1
ATOM 2222 C CA . GLU A 1 279 ? -28.186 13.564 19.131 1.00 77.69 279 GLU A CA 1
ATOM 2223 C C . GLU A 1 279 ? -29.575 12.918 19.038 1.00 77.69 279 GLU A C 1
ATOM 2225 O O . GLU A 1 279 ? -30.405 13.348 18.235 1.00 77.69 279 GLU A O 1
ATOM 2230 N N . ARG A 1 280 ? -29.879 11.911 19.867 1.00 75.69 280 ARG A N 1
ATOM 2231 C CA . ARG A 1 280 ? -31.211 11.276 19.881 1.00 75.69 280 ARG A CA 1
ATOM 2232 C C . ARG A 1 280 ? -32.317 12.264 20.244 1.00 75.69 280 ARG A C 1
ATOM 2234 O O . ARG A 1 280 ? -33.368 12.249 19.602 1.00 75.69 280 ARG A O 1
ATOM 2241 N N . ILE A 1 281 ? -32.059 13.138 21.219 1.00 80.25 281 ILE A N 1
ATOM 2242 C CA . ILE A 1 281 ? -32.973 14.220 21.610 1.00 80.25 281 ILE A CA 1
ATOM 2243 C C . ILE A 1 281 ? -33.161 15.200 20.445 1.00 80.25 281 ILE A C 1
ATOM 2245 O O . ILE A 1 281 ? -34.296 15.545 20.117 1.00 80.25 281 ILE A O 1
ATOM 2249 N N . LEU A 1 282 ? -32.074 15.605 19.779 1.00 79.38 282 LEU A N 1
ATOM 2250 C CA . LEU A 1 282 ? -32.108 16.537 18.648 1.00 79.38 282 LEU A CA 1
ATOM 2251 C C . LEU A 1 282 ? -32.924 16.002 17.460 1.00 79.38 282 LEU A C 1
ATOM 2253 O O . LEU A 1 282 ? -33.651 16.763 16.824 1.00 79.38 282 LEU A O 1
ATOM 2257 N N . TYR A 1 283 ? -32.833 14.701 17.173 1.00 81.50 283 TYR A N 1
ATOM 2258 C CA . TYR A 1 283 ? -33.575 14.054 16.084 1.00 81.50 283 TYR A CA 1
ATOM 2259 C C . TYR A 1 283 ? -34.961 13.526 16.495 1.00 81.50 283 TYR A C 1
ATOM 2261 O O . TYR A 1 283 ? -35.617 12.857 15.697 1.00 81.50 283 TYR A O 1
ATOM 2269 N N . GLY A 1 284 ? -35.430 13.826 17.712 1.00 71.50 284 GLY A N 1
ATOM 2270 C CA . GLY A 1 284 ? -36.778 13.471 18.168 1.00 71.50 284 GLY A CA 1
ATOM 2271 C C . GLY A 1 284 ? -37.028 11.965 18.312 1.00 71.50 284 GLY A C 1
ATOM 2272 O O . GLY A 1 284 ? -38.178 11.529 18.308 1.00 71.50 284 GLY A O 1
ATOM 2273 N N . LEU A 1 285 ? -35.969 11.162 18.431 1.00 65.88 285 LEU A N 1
ATOM 2274 C CA . LEU A 1 285 ? -36.050 9.721 18.658 1.00 65.88 285 LEU A CA 1
ATOM 2275 C C . LEU A 1 285 ? -36.045 9.482 20.175 1.00 65.88 285 LEU A C 1
ATOM 2277 O O . LEU A 1 285 ? -34.981 9.396 20.787 1.00 65.88 285 LEU A O 1
ATOM 2281 N N . SER A 1 286 ? -37.226 9.436 20.802 1.00 67.81 286 SER A N 1
ATOM 2282 C CA . SER A 1 286 ? -37.332 9.170 22.244 1.00 67.81 286 SER A CA 1
ATOM 2283 C C . SER A 1 286 ? -36.983 7.716 22.593 1.00 67.81 286 SER A C 1
ATOM 2285 O O . SER A 1 286 ? -37.168 6.822 21.767 1.00 67.81 286 SER A O 1
ATOM 2287 N N . LEU A 1 287 ? -36.490 7.528 23.826 1.00 54.19 287 LEU A N 1
ATOM 2288 C CA . LEU A 1 287 ? -36.081 6.266 24.469 1.00 54.19 287 LEU A CA 1
ATOM 2289 C C . LEU A 1 287 ? -37.050 5.093 24.277 1.00 54.19 287 LEU A C 1
ATOM 2291 O O . LEU A 1 287 ? -38.272 5.303 24.447 1.00 54.19 287 LEU A O 1
#

Secondary structure (DSSP, 8-state):
-HHHHHHHHHHHHHHHHHHHTTSEEEETTEEEE-HHHHHHHHTT--HHHHHHHHHHHHHHHHT----SSSHHHHHHT--SS------HHHHHHHHHHS-HHHHHHHHHTT--HHHHHHHHHHTPPPPTT-HHHHHHHHHHHHHHHTT--HHHHHHHHT--HHHHHHHHHHHHHHHHHHHHHHHS-GGGHHHHHHHHHHHHHHHHHHTGGGHHHHTSTT--HHHHHHHHHTT--SHHHHHTS-HHHHHHHSTT--HHHHHHHHHHHHHHHHHHHHHHHHHHHHTT---

InterPro domains:
  IPR048960 POLQ-like, helical domain [PF21099] (62-186)
  IPR050474 Helicase Hel308/SKI2-like [PTHR47961] (10-272)
  IPR057220 Domain of unknown function DUF7898 [PF25453] (208-262)

Mean predicted aligned error: 7.97 Å

Sequence (287 aa):
MQRNVECLSLLEKALESLKAQDMVKIENGMFLHTLFGEATFVANFSPDCANILNSNLLKDLNSGVVFSSHFHLLLTLIPYDIGSPINWDLFHDEFRKLSASEKHMLSKMNIQEADILRQITARKKAEKGTPPMRLYIAFIMMDIWNKMPVSNVAKKYDLQKGWIQNTLQSVCSQAQRIQRFSELLENLWPLKLLLPHVIAKLNECKNAELVPLMNLDCVKFGRAKVLYDKGFKTVKAIADAKPSDLLSNIEQISLAQAKRIIKSAKTTIDQMLNNQEEERILYGLSL